Protein AF-A0A0A2BC38-F1 (afdb_monomer_lite)

Foldseek 3Di:
DDDDDPPPPPVPPPDDDDDDDDDPPPVPVVVCVVLVVVLADADDWDADAWAFPDDDVVDTDIHQDDPLFDDKDKDWDQFWDKVPHAPVPFDKFFFAAFKKKFKAWPDFWKWKWKAALSYPQGIEIERHHRLRGTIIDDGRITMMMTTHGRITMIMIRMRGDPPDDPVPRRDIDTCPDPSRVVNNPDQYWYWDQDPSDIDTDRDDPVVVVVVVVD

Organism: NCBI:txid167551

pLDDT: mean 84.49, std 21.74, range [29.22, 98.69]

Structure (mmCIF, N/CA/C/O backbone):
data_AF-A0A0A2BC38-F1
#
_entry.id   AF-A0A0A2BC38-F1
#
loop_
_atom_site.group_PDB
_atom_site.id
_atom_site.type_symbol
_atom_site.label_atom_id
_atom_site.label_alt_id
_atom_site.label_comp_id
_atom_site.label_asym_id
_atom_site.label_entity_id
_atom_site.label_seq_id
_atom_site.pdbx_PDB_ins_code
_atom_site.Cartn_x
_atom_site.Cartn_y
_atom_site.Cartn_z
_atom_site.occupancy
_atom_site.B_iso_or_equiv
_atom_site.auth_seq_id
_atom_site.auth_comp_id
_atom_site.auth_asym_id
_atom_site.auth_atom_id
_atom_site.pdbx_PDB_model_num
ATOM 1 N N . MET A 1 1 ? -10.075 4.341 -64.436 1.00 35.06 1 MET A N 1
ATOM 2 C CA . MET A 1 1 ? -9.104 3.806 -63.457 1.00 35.06 1 MET A CA 1
ATOM 3 C C . MET A 1 1 ? -9.004 4.774 -62.277 1.00 35.06 1 MET A C 1
ATOM 5 O O . MET A 1 1 ? -8.692 5.930 -62.503 1.00 35.06 1 MET A O 1
ATOM 9 N N . TYR A 1 2 ? -9.414 4.301 -61.087 1.00 29.22 2 TYR A N 1
ATOM 10 C CA . TYR A 1 2 ? -9.003 4.618 -59.696 1.00 29.22 2 TYR A CA 1
ATOM 11 C C . TYR A 1 2 ? -8.052 5.817 -59.437 1.00 29.22 2 TYR A C 1
ATOM 13 O O . TYR A 1 2 ? -7.096 5.989 -60.170 1.00 29.22 2 TYR A O 1
ATOM 21 N N . ARG A 1 3 ? -8.101 6.617 -58.355 1.00 30.69 3 ARG A N 1
ATOM 22 C CA . ARG A 1 3 ? -8.879 6.688 -57.096 1.00 30.69 3 ARG A CA 1
ATOM 23 C C . ARG A 1 3 ? -8.538 8.059 -56.461 1.00 30.69 3 ARG A C 1
ATOM 25 O O . ARG A 1 3 ? -7.365 8.337 -56.234 1.00 30.69 3 ARG A O 1
ATOM 32 N N . LEU A 1 4 ? -9.525 8.897 -56.141 1.00 31.31 4 LEU A N 1
ATOM 33 C CA . LEU A 1 4 ? -9.334 10.112 -55.327 1.00 31.31 4 LEU A CA 1
ATOM 34 C C . LEU A 1 4 ? -9.142 9.718 -53.850 1.00 31.31 4 LEU A C 1
ATOM 36 O O . LEU A 1 4 ? -9.960 8.980 -53.293 1.00 31.31 4 LEU A O 1
ATOM 40 N N . SER A 1 5 ? -8.057 10.175 -53.215 1.00 38.47 5 SER A N 1
ATOM 41 C CA . SER A 1 5 ? -7.706 9.811 -51.838 1.00 38.47 5 SER A CA 1
ATOM 42 C C . SER A 1 5 ? -8.545 10.587 -50.811 1.00 38.47 5 SER A C 1
ATOM 44 O O . SER A 1 5 ? -8.593 11.814 -50.750 1.00 38.47 5 SER A O 1
ATOM 46 N N . LYS A 1 6 ? -9.251 9.820 -49.982 1.00 40.78 6 LYS A N 1
ATOM 47 C CA . LYS A 1 6 ? -10.301 10.241 -49.046 1.00 40.78 6 LYS A CA 1
ATOM 48 C C . LYS A 1 6 ? -9.755 10.710 -47.682 1.00 40.78 6 LYS A C 1
ATOM 50 O O . LYS A 1 6 ? -10.445 10.562 -46.681 1.00 40.78 6 LYS A O 1
ATOM 55 N N . SER A 1 7 ? -8.528 11.239 -47.604 1.00 40.84 7 SER A N 1
ATOM 56 C CA . SER A 1 7 ? -7.831 11.453 -46.316 1.00 40.84 7 SER A CA 1
ATOM 57 C C . SER A 1 7 ? -7.686 12.907 -45.852 1.00 40.84 7 SER A C 1
ATOM 59 O O . SER A 1 7 ? -7.263 13.133 -44.723 1.00 40.84 7 SER A O 1
ATOM 61 N N . ARG A 1 8 ? -8.076 13.913 -46.647 1.00 38.88 8 ARG A N 1
ATOM 62 C CA . ARG A 1 8 ? -7.911 15.336 -46.261 1.00 38.88 8 ARG A CA 1
ATOM 63 C C . ARG A 1 8 ? -9.196 16.094 -45.917 1.00 38.88 8 ARG A C 1
ATOM 65 O O . ARG A 1 8 ? -9.130 17.271 -45.588 1.00 38.88 8 ARG A O 1
ATOM 72 N N . ARG A 1 9 ? -10.357 15.429 -45.907 1.00 37.75 9 ARG A N 1
ATOM 73 C CA . ARG A 1 9 ? -11.642 16.042 -45.502 1.00 37.75 9 ARG A CA 1
ATOM 74 C C . ARG A 1 9 ? -12.055 15.797 -44.044 1.00 37.75 9 ARG A C 1
ATOM 76 O O . ARG A 1 9 ? -13.067 16.344 -43.629 1.00 37.75 9 ARG A O 1
ATOM 83 N N . LEU A 1 10 ? -11.275 15.049 -43.255 1.00 33.88 10 LEU A N 1
ATOM 84 C CA . LEU A 1 10 ? -11.607 14.768 -41.846 1.00 33.88 10 LEU A CA 1
ATOM 85 C C . LEU A 1 10 ? -10.929 15.702 -40.824 1.00 33.88 10 LEU A C 1
ATOM 87 O O . LEU A 1 10 ? -11.306 15.704 -39.660 1.00 33.88 10 LEU A O 1
ATOM 91 N N . LEU A 1 11 ? -9.963 16.523 -41.246 1.00 35.88 11 LEU A N 1
ATOM 92 C CA . LEU A 1 11 ? -9.229 17.447 -40.363 1.00 35.88 11 LEU A CA 1
ATOM 93 C C . LEU A 1 11 ? -9.768 18.891 -40.382 1.00 35.88 11 LEU A C 1
ATOM 95 O O . LEU A 1 11 ? -9.312 19.725 -39.609 1.00 35.88 11 LEU A O 1
ATOM 99 N N . GLY A 1 12 ? -10.758 19.186 -41.232 1.00 32.84 12 GLY A N 1
ATOM 100 C CA . GLY A 1 12 ? -11.295 20.539 -41.436 1.00 32.84 12 GLY A CA 1
ATOM 101 C C . GLY A 1 12 ? -12.576 20.886 -40.669 1.00 32.84 12 GLY A C 1
ATOM 102 O O . GLY A 1 12 ? -13.079 21.989 -40.839 1.00 32.84 12 GLY A O 1
ATOM 103 N N . LEU A 1 13 ? -13.125 19.982 -39.848 1.00 32.97 13 LEU A N 1
ATOM 104 C CA . LEU A 1 13 ? -14.427 20.181 -39.182 1.00 32.97 13 LEU A CA 1
ATOM 105 C C . LEU A 1 13 ? -14.374 20.198 -37.645 1.00 32.97 13 LEU A C 1
ATOM 107 O O . LEU A 1 13 ? -15.411 20.322 -37.004 1.00 32.97 13 LEU A O 1
ATOM 111 N N . LEU A 1 14 ? -13.182 20.170 -37.037 1.00 34.44 14 LEU A N 1
ATOM 112 C CA . LEU A 1 14 ? -13.010 20.285 -35.580 1.00 34.44 14 LEU A CA 1
ATOM 113 C C . LEU A 1 14 ? -12.613 21.701 -35.123 1.00 34.44 14 LEU A C 1
ATOM 115 O O . LEU A 1 14 ? -11.830 21.895 -34.198 1.00 34.44 14 LEU A O 1
ATOM 119 N N . ARG A 1 15 ? -13.161 22.720 -35.782 1.00 41.50 15 ARG A N 1
ATOM 120 C CA . ARG A 1 15 ? -13.222 24.088 -35.261 1.00 41.50 15 ARG A CA 1
ATOM 121 C C . ARG A 1 15 ? -14.623 24.611 -35.524 1.00 41.50 15 ARG A C 1
ATOM 123 O O . ARG A 1 15 ? -14.868 25.129 -36.601 1.00 41.50 15 ARG A O 1
ATOM 130 N N . LEU A 1 16 ? -15.525 24.460 -34.557 1.00 33.69 16 LEU A N 1
ATOM 131 C CA . LEU A 1 16 ? -16.412 25.535 -34.101 1.00 33.69 16 LEU A CA 1
ATOM 132 C C . LEU A 1 16 ? -17.340 25.058 -32.968 1.00 33.69 16 LEU A C 1
ATOM 134 O O . LEU A 1 16 ? -17.946 23.997 -33.044 1.00 33.69 16 LEU A O 1
ATOM 138 N N . LYS A 1 17 ? -17.521 25.969 -32.005 1.00 31.03 17 LYS A N 1
ATOM 139 C CA . LYS A 1 17 ? -18.645 26.117 -31.062 1.00 31.03 17 LYS A CA 1
ATOM 140 C C . LYS A 1 17 ? -18.712 25.199 -29.837 1.00 31.03 17 LYS A C 1
ATOM 142 O O . LYS A 1 17 ? -19.482 24.255 -29.730 1.00 31.03 17 LYS A O 1
ATOM 147 N N . ILE A 1 18 ? -18.000 25.691 -28.826 1.00 46.69 18 ILE A N 1
ATOM 148 C CA . ILE A 1 18 ? -18.439 25.785 -27.430 1.00 46.69 18 ILE A CA 1
ATOM 149 C C . ILE A 1 18 ? -19.915 26.227 -27.366 1.00 46.69 18 ILE A C 1
ATOM 151 O O . ILE A 1 18 ? -20.238 27.309 -27.860 1.00 46.69 18 ILE A O 1
ATOM 155 N N . LYS A 1 19 ? -20.776 25.415 -26.736 1.00 30.73 19 LYS A N 1
ATOM 156 C CA . LYS A 1 19 ? -21.879 25.843 -25.849 1.00 30.73 19 LYS A CA 1
ATOM 157 C C . LYS A 1 19 ? -22.524 24.630 -25.150 1.00 30.73 19 LYS A C 1
ATOM 159 O O . LYS A 1 19 ? -23.070 23.752 -25.798 1.00 30.73 19 LYS A O 1
ATOM 164 N N . ASN A 1 20 ? -22.433 24.655 -23.820 1.00 33.69 20 ASN A N 1
ATOM 165 C CA . ASN A 1 20 ? -23.324 24.111 -22.786 1.00 33.69 20 ASN A CA 1
ATOM 166 C C . ASN A 1 20 ? -23.767 22.627 -22.798 1.00 33.69 20 ASN A C 1
ATOM 168 O O . ASN A 1 20 ? -24.585 22.176 -23.588 1.00 33.69 20 ASN A O 1
ATOM 172 N N . SER A 1 21 ? -23.263 21.923 -21.774 1.00 39.31 21 SER A N 1
ATOM 173 C CA . SER A 1 21 ? -23.966 20.953 -20.915 1.00 39.31 21 SER A CA 1
ATOM 174 C C . SER A 1 21 ? -24.771 19.814 -21.559 1.00 39.31 21 SER A C 1
ATOM 176 O O . SER A 1 21 ? -25.951 19.670 -21.261 1.00 39.31 21 SER A O 1
ATOM 178 N N . CYS A 1 22 ? -24.146 18.938 -22.354 1.00 35.16 22 CYS A N 1
ATOM 179 C CA . CYS A 1 22 ? -24.606 17.538 -22.487 1.00 35.16 22 CYS A CA 1
ATOM 180 C C . CYS A 1 22 ? -23.626 16.615 -23.249 1.00 35.16 22 CYS A C 1
ATOM 182 O O . CYS A 1 22 ? -24.040 15.823 -24.085 1.00 35.16 22 CYS A O 1
ATOM 184 N N . PHE A 1 23 ? -22.308 16.699 -23.011 1.00 35.38 23 PHE A N 1
ATOM 185 C CA . PHE A 1 23 ? -21.315 15.927 -23.796 1.00 35.38 23 PHE A CA 1
ATOM 186 C C . PHE A 1 23 ? -20.616 14.781 -23.039 1.00 35.38 23 PHE A C 1
ATOM 188 O O . PHE A 1 23 ? -19.674 14.178 -23.549 1.00 35.38 23 PHE A O 1
ATOM 195 N N . LEU A 1 24 ? -21.064 14.434 -21.826 1.00 39.25 24 LEU A N 1
ATOM 196 C CA . LEU A 1 24 ? -20.358 13.447 -20.995 1.00 39.25 24 LEU A CA 1
ATOM 197 C C . LEU A 1 24 ? -20.634 11.969 -21.327 1.00 39.25 24 LEU A C 1
ATOM 199 O O . LEU A 1 24 ? -19.947 11.110 -20.783 1.00 39.25 24 LEU A O 1
ATOM 203 N N . LYS A 1 25 ? -21.584 11.630 -22.210 1.00 39.34 25 LYS A N 1
ATOM 204 C CA . LYS A 1 25 ? -21.913 10.214 -22.492 1.00 39.34 25 LYS A CA 1
ATOM 205 C C . LYS A 1 25 ? -21.275 9.620 -23.753 1.00 39.34 25 LYS A C 1
ATOM 207 O O . LYS A 1 25 ? -21.096 8.410 -23.796 1.00 39.34 25 LYS A O 1
ATOM 212 N N . VAL A 1 26 ? -20.853 10.428 -24.731 1.00 42.16 26 VAL A N 1
ATOM 213 C CA . VAL A 1 26 ? -20.292 9.915 -26.005 1.00 42.16 26 VAL A CA 1
ATOM 214 C C . VAL A 1 26 ? -18.764 9.723 -25.956 1.00 42.16 26 VAL A C 1
ATOM 216 O O . VAL A 1 26 ? -18.198 9.004 -26.770 1.00 42.16 26 VAL A O 1
ATOM 219 N N . ASN A 1 27 ? -18.073 10.278 -24.953 1.00 52.75 27 ASN A N 1
ATOM 220 C CA . ASN A 1 27 ? -16.603 10.277 -24.913 1.00 52.75 27 ASN A CA 1
ATOM 221 C C . ASN A 1 27 ? -15.949 9.121 -24.141 1.00 52.75 27 ASN A C 1
ATOM 223 O O . ASN A 1 27 ? -14.759 8.883 -24.324 1.00 52.75 27 ASN A O 1
ATOM 227 N N . LYS A 1 28 ? -16.681 8.379 -23.299 1.00 54.78 28 LYS A N 1
ATOM 228 C CA . LYS A 1 28 ? -16.062 7.306 -22.499 1.00 54.78 28 LYS A CA 1
ATOM 229 C C . LYS A 1 28 ? -15.657 6.111 -23.367 1.00 54.78 28 LYS A C 1
ATOM 231 O O . LYS A 1 28 ? -14.557 5.604 -23.211 1.00 54.78 28 LYS A O 1
ATOM 236 N N . PHE A 1 29 ? -16.493 5.722 -24.330 1.00 57.81 29 PHE A N 1
ATOM 237 C CA . PHE A 1 29 ? -16.197 4.607 -25.238 1.00 57.81 29 PHE A CA 1
ATOM 238 C C . PHE A 1 29 ? -15.002 4.887 -26.152 1.00 57.81 29 PHE A C 1
ATOM 240 O O . PHE A 1 29 ? -14.129 4.038 -26.289 1.00 57.81 29 PHE A O 1
ATOM 247 N N . LEU A 1 30 ? -14.927 6.087 -26.736 1.00 59.62 30 LEU A N 1
ATOM 248 C CA . LEU A 1 30 ? -13.810 6.460 -27.605 1.00 59.62 30 LEU A CA 1
ATOM 249 C C . LEU A 1 30 ? -12.498 6.573 -26.817 1.00 59.62 30 LEU A C 1
ATOM 251 O O . LEU A 1 30 ? -11.463 6.116 -27.292 1.00 59.62 30 LEU A O 1
ATOM 255 N N . LEU A 1 31 ? -12.542 7.126 -25.601 1.00 62.06 31 LEU A N 1
ATOM 256 C CA . LEU A 1 31 ? -11.373 7.211 -24.727 1.00 62.06 31 LEU A CA 1
ATOM 257 C C . LEU A 1 31 ? -10.895 5.823 -24.274 1.00 62.06 31 LEU A C 1
ATOM 259 O O . LEU A 1 31 ? -9.702 5.551 -24.343 1.00 62.06 31 LEU A O 1
ATOM 263 N N . VAL A 1 32 ? -11.814 4.927 -23.895 1.00 61.53 32 VAL A N 1
ATOM 264 C CA . VAL A 1 32 ? -11.502 3.525 -23.557 1.00 61.53 32 VAL A CA 1
ATOM 265 C C . VAL A 1 32 ? -10.906 2.794 -24.760 1.00 61.53 32 VAL A C 1
ATOM 267 O O . VAL A 1 32 ? -9.913 2.092 -24.611 1.00 61.53 32 VAL A O 1
ATOM 270 N N . PHE A 1 33 ? -11.446 2.999 -25.964 1.00 62.31 33 PHE A N 1
ATOM 271 C CA . PHE A 1 33 ? -10.928 2.374 -27.183 1.00 62.31 33 PHE A CA 1
ATOM 272 C C . PHE A 1 33 ? -9.536 2.904 -27.566 1.00 62.31 33 PHE A C 1
ATOM 274 O O . PHE A 1 33 ? -8.658 2.133 -27.943 1.00 62.31 33 PHE A O 1
ATOM 281 N N . ILE A 1 34 ? -9.291 4.210 -27.415 1.00 64.44 34 ILE A N 1
ATOM 282 C CA . ILE A 1 34 ? -7.963 4.813 -27.609 1.00 64.44 34 ILE A CA 1
ATOM 283 C C . ILE A 1 34 ? -6.969 4.301 -26.559 1.00 64.44 34 ILE A C 1
ATOM 285 O O . ILE A 1 34 ? -5.821 4.026 -26.903 1.00 64.44 34 ILE A O 1
ATOM 289 N N . ASN A 1 35 ? -7.390 4.166 -25.300 1.00 65.44 35 ASN A N 1
ATOM 290 C CA . ASN A 1 35 ? -6.562 3.616 -24.228 1.00 65.44 35 ASN A CA 1
ATOM 291 C C . ASN A 1 35 ? -6.220 2.147 -24.501 1.00 65.44 35 ASN A C 1
ATOM 293 O O . ASN A 1 35 ? -5.047 1.789 -24.456 1.00 65.44 35 ASN A O 1
ATOM 297 N N . PHE A 1 36 ? -7.198 1.344 -24.926 1.00 60.16 36 PHE A N 1
ATOM 298 C CA . PHE A 1 36 ? -6.989 -0.038 -25.355 1.00 60.16 36 PHE A CA 1
ATOM 299 C C . PHE A 1 36 ? -5.959 -0.141 -26.492 1.00 60.16 36 PHE A C 1
ATOM 301 O O . PHE A 1 36 ? -5.006 -0.909 -26.393 1.00 60.16 36 PHE A O 1
ATOM 308 N N . LEU A 1 37 ? -6.071 0.698 -27.531 1.00 66.94 37 LEU A N 1
ATOM 309 C CA . LEU A 1 37 ? -5.100 0.744 -28.636 1.00 66.94 37 LEU A CA 1
ATOM 310 C C . LEU A 1 37 ? -3.694 1.199 -28.206 1.00 66.94 37 LEU A C 1
ATOM 312 O O . LEU A 1 37 ? -2.716 0.872 -28.873 1.00 66.94 37 LEU A O 1
ATOM 316 N N . LYS A 1 38 ? -3.580 1.956 -27.109 1.00 62.69 38 LYS A N 1
ATOM 317 C CA . LYS A 1 38 ? -2.305 2.401 -26.526 1.00 62.69 38 LYS A CA 1
ATOM 318 C C . LYS A 1 38 ? -1.754 1.442 -25.463 1.00 62.69 38 LYS A C 1
ATOM 320 O O . LYS A 1 38 ? -0.721 1.751 -24.876 1.00 62.69 38 LYS A O 1
ATOM 325 N N . GLY A 1 39 ? -2.429 0.320 -25.198 1.00 61.56 39 GLY A N 1
ATOM 326 C CA . GLY A 1 39 ? -2.065 -0.605 -24.120 1.00 61.56 39 GLY A CA 1
ATOM 327 C C . GLY A 1 39 ? -2.274 -0.032 -22.712 1.00 61.56 39 GLY A C 1
ATOM 328 O O . GLY A 1 39 ? -1.691 -0.535 -21.759 1.00 61.56 39 GLY A O 1
ATOM 329 N N . VAL A 1 40 ? -3.080 1.024 -22.578 1.00 65.69 40 VAL A N 1
ATOM 330 C CA . VAL A 1 40 ? -3.436 1.649 -21.301 1.00 65.69 40 VAL A CA 1
ATOM 331 C C . VAL A 1 40 ? -4.655 0.925 -20.731 1.00 65.69 40 VAL A C 1
ATOM 333 O O . VAL A 1 40 ? -5.734 0.950 -21.330 1.00 65.69 40 VAL A O 1
ATOM 336 N N . SER A 1 41 ? -4.495 0.281 -19.576 1.00 67.25 41 SER A N 1
ATOM 337 C CA . SER A 1 41 ? -5.596 -0.370 -18.858 1.00 67.25 41 SER A CA 1
ATOM 338 C C . SER A 1 41 ? -6.365 0.649 -18.022 1.00 67.25 41 SER A C 1
ATOM 340 O O . SER A 1 41 ? -5.747 1.398 -17.263 1.00 67.25 41 SER A O 1
ATOM 342 N N . THR A 1 42 ? -7.698 0.636 -18.090 1.00 75.00 42 THR A N 1
ATOM 343 C CA . THR A 1 42 ? -8.513 1.321 -17.077 1.00 75.00 42 THR A CA 1
ATOM 344 C C . THR A 1 42 ? -8.318 0.627 -15.740 1.00 75.00 42 THR A C 1
ATOM 346 O O . THR A 1 42 ? -8.688 -0.540 -15.605 1.00 75.00 42 THR A O 1
ATOM 349 N N . MET A 1 43 ? -7.699 1.320 -14.785 1.00 80.31 43 MET A N 1
ATOM 350 C CA . MET A 1 43 ? -7.391 0.726 -13.489 1.00 80.31 43 MET A CA 1
ATOM 351 C C . MET A 1 43 ? -8.485 1.010 -12.464 1.00 80.31 43 MET A C 1
ATOM 353 O O . MET A 1 43 ? -8.894 2.151 -12.255 1.00 80.31 43 MET A O 1
ATOM 357 N N . GLU A 1 44 ? -8.891 -0.035 -11.747 1.00 83.50 44 GLU A N 1
ATOM 358 C CA . GLU A 1 44 ? -9.726 0.067 -10.556 1.00 83.50 44 GLU A CA 1
ATOM 359 C C . GLU A 1 44 ? -8.997 -0.587 -9.378 1.00 83.50 44 GLU A C 1
ATOM 361 O O . GLU A 1 44 ? -8.762 -1.795 -9.372 1.00 83.50 44 GLU A O 1
ATOM 366 N N . LEU A 1 45 ? -8.600 0.220 -8.385 1.00 93.19 45 LEU A N 1
ATOM 367 C CA . LEU A 1 45 ? -8.024 -0.314 -7.151 1.00 93.19 45 LEU A CA 1
ATOM 368 C C . LEU A 1 45 ? -9.088 -1.093 -6.384 1.00 93.19 45 LEU A C 1
ATOM 370 O O . LEU A 1 45 ? -10.190 -0.592 -6.149 1.00 93.19 45 LEU A O 1
ATOM 374 N N . ARG A 1 46 ? -8.724 -2.299 -5.949 1.00 96.81 46 ARG A N 1
ATOM 375 C CA . ARG A 1 46 ? -9.605 -3.177 -5.187 1.00 96.81 46 ARG A CA 1
ATOM 376 C C . ARG A 1 46 ? -9.262 -3.138 -3.707 1.00 96.81 46 ARG A C 1
ATOM 378 O O . ARG A 1 46 ? -8.096 -3.098 -3.316 1.00 96.81 46 ARG A O 1
ATOM 385 N N . PHE A 1 47 ? -10.315 -3.165 -2.903 1.00 97.75 47 PHE A N 1
ATOM 386 C CA . PHE A 1 47 ? -10.247 -3.227 -1.454 1.00 97.75 47 PHE A CA 1
ATOM 387 C C . PHE A 1 47 ? -11.101 -4.401 -0.988 1.00 97.75 47 PHE A C 1
ATOM 389 O O . PHE A 1 47 ? -12.299 -4.444 -1.269 1.00 97.75 47 PHE A O 1
ATOM 396 N N . PHE A 1 48 ? -10.482 -5.355 -0.304 1.00 97.81 48 PHE A N 1
ATOM 397 C CA . PHE A 1 48 ? -11.144 -6.559 0.182 1.00 97.81 48 PHE A CA 1
ATOM 398 C C . PHE A 1 48 ? -11.626 -6.318 1.613 1.00 97.81 48 PHE A C 1
ATOM 400 O O . PHE A 1 48 ? -10.790 -6.175 2.509 1.00 97.81 48 PHE A O 1
ATOM 407 N N . PRO A 1 49 ? -12.945 -6.197 1.846 1.00 96.50 49 PRO A N 1
ATOM 408 C CA . PRO A 1 49 ? -13.465 -5.846 3.158 1.00 96.50 49 PRO A CA 1
ATOM 409 C C . PRO A 1 49 ? -13.166 -6.949 4.173 1.00 96.50 49 PRO A C 1
ATOM 411 O O . PRO A 1 49 ? -13.241 -8.133 3.863 1.00 96.50 49 PRO A O 1
ATOM 414 N N . ILE A 1 50 ? -12.890 -6.542 5.409 1.00 96.25 50 ILE A N 1
ATOM 415 C CA . ILE A 1 50 ? -12.911 -7.460 6.549 1.00 96.25 50 ILE A CA 1
ATOM 416 C C . ILE A 1 50 ? -14.358 -7.763 6.946 1.00 96.25 50 ILE A C 1
ATOM 418 O O . ILE A 1 50 ? -15.238 -6.909 6.800 1.00 96.25 50 ILE A O 1
ATOM 422 N N . ASN A 1 51 ? -14.594 -8.938 7.521 1.00 95.88 51 ASN A N 1
ATOM 423 C CA . ASN A 1 51 ? -15.892 -9.312 8.069 1.00 95.88 51 ASN A CA 1
ATOM 424 C C . ASN A 1 51 ? -15.838 -9.325 9.601 1.00 95.88 51 ASN A C 1
ATOM 426 O O . ASN A 1 51 ? -15.296 -10.249 10.203 1.00 95.88 51 ASN A O 1
ATOM 430 N N . VAL A 1 52 ? -16.393 -8.296 10.244 1.00 95.81 52 VAL A N 1
ATOM 431 C CA . VAL A 1 52 ? -16.518 -8.251 11.708 1.00 95.81 52 VAL A CA 1
ATOM 432 C C . VAL A 1 52 ? -17.659 -9.173 12.129 1.00 95.81 52 VAL A C 1
ATOM 434 O O . VAL A 1 52 ? -18.816 -8.889 11.833 1.00 95.81 52 VAL A O 1
ATOM 437 N N . PHE A 1 53 ? -17.346 -10.259 12.835 1.00 97.12 53 PHE A N 1
ATOM 438 C CA . PHE A 1 53 ? -18.342 -11.262 13.236 1.00 97.12 53 PHE A CA 1
ATOM 439 C C . PHE A 1 53 ? -18.654 -11.256 14.737 1.00 97.12 53 PHE A C 1
ATOM 441 O O . PHE A 1 53 ? -19.601 -11.913 15.169 1.00 97.12 53 PHE A O 1
ATOM 448 N N . ARG A 1 54 ? -17.883 -10.521 15.553 1.00 97.31 54 ARG A N 1
ATOM 449 C CA . ARG A 1 54 ? -18.179 -10.329 16.980 1.00 97.31 54 ARG A CA 1
ATOM 450 C C . ARG A 1 54 ? -17.503 -9.079 17.530 1.00 97.31 54 ARG A C 1
ATOM 452 O O . ARG A 1 54 ? -16.325 -8.847 17.276 1.00 97.31 54 ARG A O 1
ATOM 459 N N . GLU A 1 55 ? -18.216 -8.340 18.373 1.00 97.00 55 GLU A N 1
ATOM 460 C CA . GLU A 1 55 ? -17.655 -7.241 19.165 1.00 97.00 55 GLU A CA 1
ATOM 461 C C . GLU A 1 55 ? -18.094 -7.357 20.629 1.00 97.00 55 GLU A C 1
ATOM 463 O O . GLU A 1 55 ? -19.239 -7.693 20.931 1.00 97.00 55 GLU A O 1
ATOM 468 N N . THR A 1 56 ? -17.168 -7.095 21.548 1.00 97.25 56 THR A N 1
ATOM 469 C CA . THR A 1 56 ? -17.423 -6.926 22.986 1.00 97.25 56 THR A CA 1
ATOM 470 C C . THR A 1 56 ? -16.710 -5.656 23.460 1.00 97.25 56 THR A C 1
ATOM 472 O O . THR A 1 56 ? -15.905 -5.095 22.709 1.00 97.25 56 THR A O 1
ATOM 475 N N . PRO A 1 57 ? -16.937 -5.167 24.696 1.00 97.69 57 PRO A N 1
ATOM 476 C CA . PRO A 1 57 ? -16.178 -4.028 25.202 1.00 97.69 57 PRO A CA 1
ATOM 477 C C . PRO A 1 57 ? -14.668 -4.250 25.030 1.00 97.69 57 PRO A C 1
ATOM 479 O O . PRO A 1 57 ? -14.119 -5.214 25.558 1.00 97.69 57 PRO A O 1
ATOM 482 N N . LYS A 1 58 ? -14.017 -3.356 24.273 1.00 94.94 58 LYS A N 1
ATOM 483 C CA . LYS A 1 58 ? -12.573 -3.361 23.962 1.00 94.94 58 LYS A CA 1
ATOM 484 C C . LYS A 1 58 ? -12.054 -4.547 23.123 1.00 94.94 58 LYS A C 1
ATOM 486 O O . LYS A 1 58 ? -10.840 -4.680 22.998 1.00 94.94 58 LYS A O 1
ATOM 491 N N . VAL A 1 59 ? -12.917 -5.373 22.524 1.00 96.19 59 VAL A N 1
ATOM 492 C CA . VAL A 1 59 ? -12.494 -6.512 21.685 1.00 96.19 59 VAL A CA 1
ATOM 493 C C . VAL A 1 59 ? -13.316 -6.565 20.399 1.00 96.19 59 VAL A C 1
ATOM 495 O O . VAL A 1 59 ? -14.544 -6.580 20.442 1.00 96.19 59 VAL A O 1
ATOM 498 N N . THR A 1 60 ? -12.636 -6.654 19.257 1.00 95.12 60 THR A N 1
ATOM 499 C CA . THR A 1 60 ? -13.254 -6.861 17.940 1.00 95.12 60 THR A CA 1
ATOM 500 C C . THR A 1 60 ? -12.672 -8.126 17.321 1.00 95.12 60 THR A C 1
ATOM 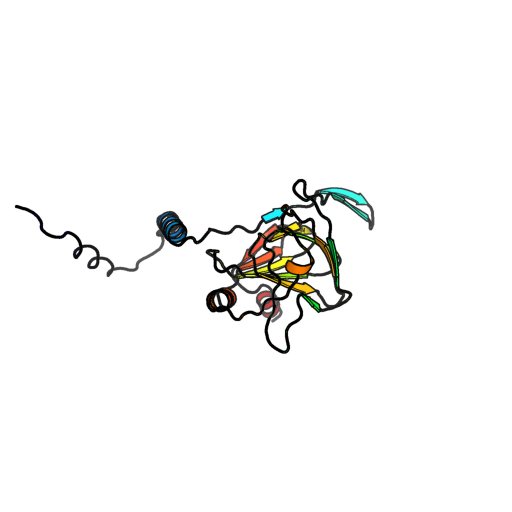502 O O . THR A 1 60 ? -11.455 -8.248 17.196 1.00 95.12 60 THR A O 1
ATOM 505 N N . PHE A 1 61 ? -13.542 -9.036 16.896 1.00 96.94 61 PHE A N 1
ATOM 506 C CA . PHE A 1 61 ? -13.192 -10.202 16.096 1.00 96.94 61 PHE A CA 1
ATOM 507 C C . PHE A 1 61 ? -13.599 -9.941 14.651 1.00 96.94 61 PHE A C 1
ATOM 509 O O . PHE A 1 61 ? -14.755 -9.608 14.371 1.00 96.94 61 PHE A O 1
ATOM 516 N N . PHE A 1 62 ? -12.653 -10.096 13.735 1.00 96.38 62 PHE A N 1
ATOM 517 C CA . PHE A 1 62 ? -12.918 -9.977 12.313 1.00 96.38 62 PHE A CA 1
ATOM 518 C C . PHE A 1 62 ? -12.147 -11.032 11.536 1.00 96.38 62 PHE A C 1
ATOM 520 O O . PHE A 1 62 ? -11.014 -11.363 11.879 1.00 96.38 62 PHE A O 1
ATOM 527 N N . ASP A 1 63 ? -12.784 -11.543 10.493 1.00 96.50 63 ASP A N 1
ATOM 528 C CA . ASP A 1 63 ? -12.122 -12.310 9.456 1.00 96.50 63 ASP A CA 1
ATOM 529 C C . ASP A 1 63 ? -11.490 -11.335 8.458 1.00 96.50 63 ASP A C 1
ATOM 531 O O . ASP A 1 63 ? -12.105 -10.347 8.042 1.00 96.50 63 ASP A O 1
ATOM 535 N N . ALA A 1 64 ? -10.231 -11.594 8.139 1.00 95.88 64 ALA A N 1
ATOM 536 C CA . ALA A 1 64 ? -9.420 -10.818 7.218 1.00 95.88 64 ALA A CA 1
ATOM 537 C C . ALA A 1 64 ? -8.835 -11.680 6.096 1.00 95.88 64 ALA A C 1
ATOM 539 O O . ALA A 1 64 ? -8.020 -11.164 5.334 1.00 95.88 64 ALA A O 1
ATOM 540 N N . GLY A 1 65 ? -9.200 -12.963 6.018 1.00 96.88 65 GLY A N 1
ATOM 541 C CA . GLY A 1 65 ? -8.642 -13.910 5.065 1.00 96.88 6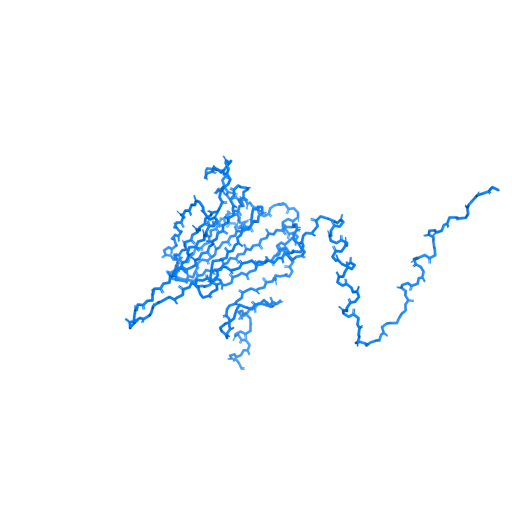5 GLY A CA 1
ATOM 542 C C . GLY A 1 65 ? -8.801 -13.454 3.617 1.00 96.88 65 GLY A C 1
ATOM 543 O O . GLY A 1 65 ? -9.833 -12.911 3.223 1.00 96.88 65 GLY A O 1
ATOM 544 N N . ILE A 1 66 ? -7.763 -13.687 2.817 1.00 97.81 66 ILE A N 1
ATOM 545 C CA . ILE A 1 66 ? -7.826 -13.564 1.361 1.00 97.81 66 ILE A CA 1
ATOM 546 C C . ILE A 1 66 ? -7.710 -14.964 0.765 1.00 97.81 66 ILE A C 1
ATOM 548 O O . ILE A 1 66 ? -6.620 -15.533 0.737 1.00 97.81 66 ILE A O 1
ATOM 552 N N . ASP A 1 67 ? -8.817 -15.494 0.244 1.00 95.81 67 ASP A N 1
ATOM 553 C CA . ASP A 1 67 ? -8.913 -16.871 -0.277 1.00 95.81 67 ASP A CA 1
ATOM 554 C C . ASP A 1 67 ? -7.865 -17.199 -1.344 1.00 95.81 67 ASP A C 1
ATOM 556 O O . ASP A 1 67 ? -7.412 -18.332 -1.475 1.00 95.81 67 ASP A O 1
ATOM 560 N N . THR A 1 68 ? -7.472 -16.201 -2.136 1.00 95.25 68 THR A N 1
ATOM 561 C CA . THR A 1 68 ? -6.496 -16.381 -3.214 1.00 95.25 68 THR A CA 1
ATOM 562 C C . THR A 1 68 ? -5.044 -16.229 -2.767 1.00 95.25 68 THR A C 1
ATOM 564 O O . THR A 1 68 ? -4.149 -16.353 -3.606 1.00 95.25 68 THR A O 1
ATOM 567 N N . SER A 1 69 ? -4.802 -15.889 -1.500 1.00 97.81 69 SER A N 1
ATOM 568 C CA . SER A 1 69 ? -3.453 -15.714 -0.965 1.00 97.81 69 SER A CA 1
ATOM 569 C C . SER A 1 69 ? -2.777 -17.061 -0.708 1.00 97.81 69 SER A C 1
ATOM 571 O O . SER A 1 69 ? -3.419 -18.072 -0.439 1.00 97.81 69 SER A O 1
ATOM 573 N N . ASN A 1 70 ? -1.453 -17.082 -0.824 1.00 98.06 70 ASN A N 1
ATOM 574 C CA . ASN A 1 70 ? -0.609 -18.242 -0.524 1.00 98.06 70 ASN A CA 1
ATOM 575 C C . ASN A 1 70 ? 0.625 -17.844 0.303 1.00 98.06 70 ASN A C 1
ATOM 577 O O . ASN A 1 70 ? 1.642 -18.537 0.305 1.00 98.06 70 ASN A O 1
ATOM 581 N N . GLY A 1 71 ? 0.539 -16.712 0.999 1.00 96.94 71 GLY A N 1
ATOM 582 C CA . GLY A 1 71 ? 1.565 -16.202 1.893 1.00 96.94 71 GLY A CA 1
ATOM 583 C C . GLY A 1 71 ? 0.968 -15.287 2.956 1.00 96.94 71 GLY A C 1
ATOM 584 O O . GLY A 1 71 ? -0.182 -14.862 2.857 1.00 96.94 71 GLY A O 1
ATOM 585 N N . SER A 1 72 ? 1.770 -14.991 3.974 1.00 97.12 72 SER A N 1
ATOM 586 C CA . SER A 1 72 ? 1.414 -14.088 5.064 1.00 97.12 72 SER A CA 1
ATOM 587 C C . SER A 1 72 ? 2.678 -13.384 5.537 1.00 97.12 72 SER A C 1
ATOM 589 O O . SER A 1 72 ? 3.556 -14.017 6.126 1.00 97.12 72 SER A O 1
ATOM 591 N N . ASP A 1 73 ? 2.775 -12.090 5.246 1.00 97.25 73 ASP A N 1
ATOM 592 C CA . ASP A 1 73 ? 3.895 -11.259 5.670 1.00 97.25 73 ASP A CA 1
ATOM 593 C C . ASP A 1 73 ? 3.403 -10.247 6.703 1.00 97.25 73 ASP A C 1
ATOM 595 O O . ASP A 1 73 ? 2.384 -9.575 6.514 1.00 97.25 73 ASP A O 1
ATOM 599 N N . VAL A 1 74 ? 4.150 -10.104 7.794 1.00 97.69 74 VAL A N 1
ATOM 600 C CA . VAL A 1 74 ? 3.879 -9.098 8.822 1.00 97.69 74 VAL A CA 1
ATOM 601 C C . VAL A 1 74 ? 4.911 -7.991 8.693 1.00 97.69 74 VAL A C 1
ATOM 603 O O . VAL A 1 74 ? 6.108 -8.220 8.854 1.00 97.69 74 VAL A O 1
ATOM 606 N N . VAL A 1 75 ? 4.440 -6.776 8.420 1.00 96.94 75 VAL A N 1
ATOM 607 C CA . VAL A 1 75 ? 5.287 -5.592 8.271 1.00 96.94 75 VAL A CA 1
ATOM 608 C C . VAL A 1 75 ? 5.068 -4.675 9.463 1.00 96.94 75 VAL A C 1
ATOM 610 O O . VAL A 1 75 ? 3.960 -4.184 9.694 1.00 96.94 75 VAL A O 1
ATOM 613 N N . ILE A 1 76 ? 6.140 -4.431 10.213 1.00 97.88 76 ILE A N 1
ATOM 614 C CA . ILE A 1 76 ? 6.118 -3.626 11.433 1.00 97.88 76 ILE A CA 1
ATOM 615 C C . ILE A 1 76 ? 6.970 -2.384 11.213 1.00 97.88 76 ILE A C 1
ATOM 617 O O . ILE A 1 76 ? 8.152 -2.472 10.893 1.00 97.88 76 ILE A O 1
ATOM 621 N N . HIS A 1 77 ? 6.363 -1.218 11.399 1.00 97.31 77 HIS A N 1
ATOM 622 C CA . HIS A 1 77 ? 7.084 0.034 11.580 1.00 97.31 77 HIS A CA 1
ATOM 623 C C . HIS A 1 77 ? 6.908 0.467 13.030 1.00 97.31 77 HIS A C 1
ATOM 625 O O . HIS A 1 77 ? 5.778 0.706 13.452 1.00 97.31 77 HIS A O 1
ATOM 631 N N . SER A 1 78 ? 8.009 0.600 13.767 1.00 96.12 78 SER A N 1
ATOM 632 C CA . SER A 1 78 ? 8.002 1.005 15.183 1.00 96.12 78 SER A CA 1
ATOM 633 C C . SER A 1 78 ? 7.838 2.517 15.399 1.00 96.12 78 SER A C 1
ATOM 635 O O . SER A 1 78 ? 7.896 2.982 16.530 1.00 96.12 78 SER A O 1
ATOM 637 N N . GLY A 1 79 ? 7.676 3.286 14.321 1.00 96.19 79 GLY A N 1
ATOM 638 C CA . GLY A 1 79 ? 7.519 4.738 14.332 1.00 96.19 79 GLY A CA 1
ATOM 639 C C . GLY A 1 79 ? 7.286 5.280 12.922 1.00 96.19 79 GLY A C 1
ATOM 640 O O . GLY A 1 79 ? 7.027 4.513 11.984 1.00 96.19 79 GLY A O 1
ATOM 641 N N . GLU A 1 80 ? 7.398 6.596 12.756 1.00 96.81 80 GLU A N 1
ATOM 642 C CA . GLU A 1 80 ? 7.351 7.237 11.439 1.00 96.81 80 GLU A CA 1
ATOM 643 C C . GLU A 1 80 ? 8.506 6.748 10.558 1.00 96.81 80 GLU A C 1
ATOM 645 O O . GLU A 1 80 ? 9.679 6.882 10.900 1.00 96.81 80 GLU A O 1
ATOM 650 N N . ALA A 1 81 ? 8.168 6.152 9.418 1.00 96.75 81 ALA A N 1
ATOM 651 C CA . ALA A 1 81 ? 9.140 5.612 8.484 1.00 96.75 81 ALA A CA 1
ATOM 652 C C . ALA A 1 81 ? 8.560 5.529 7.073 1.00 96.75 81 ALA A C 1
ATOM 654 O O . ALA A 1 81 ? 7.369 5.275 6.872 1.00 96.75 81 ALA A O 1
ATOM 655 N N . ILE A 1 82 ? 9.446 5.698 6.096 1.00 97.44 82 ILE A N 1
ATOM 656 C CA . ILE A 1 82 ? 9.183 5.517 4.673 1.00 97.44 82 ILE A CA 1
ATOM 657 C C . ILE A 1 82 ? 9.783 4.172 4.256 1.00 97.44 82 ILE A C 1
ATOM 659 O O . ILE A 1 82 ? 10.923 3.876 4.603 1.00 97.44 82 ILE A O 1
ATOM 663 N N . SER A 1 83 ? 9.019 3.360 3.526 1.00 96.56 83 SER A N 1
ATOM 664 C CA . SER A 1 83 ? 9.472 2.066 3.014 1.00 96.56 83 SER A CA 1
ATOM 665 C C . SER A 1 83 ? 9.146 1.909 1.517 1.00 96.56 83 SER A C 1
ATOM 667 O O . SER A 1 83 ? 7.964 2.022 1.161 1.00 96.56 83 SER A O 1
ATOM 669 N N . PRO A 1 84 ? 10.151 1.663 0.648 1.00 97.50 84 PRO A N 1
ATOM 670 C CA . PRO A 1 84 ? 11.584 1.702 0.974 1.00 97.50 84 PRO A CA 1
ATOM 671 C C . PRO A 1 84 ? 12.028 3.113 1.411 1.00 97.50 84 PRO A C 1
ATOM 673 O O . PRO A 1 84 ? 11.352 4.087 1.061 1.00 97.50 84 PRO A O 1
ATOM 676 N N . PRO A 1 85 ? 13.121 3.238 2.186 1.00 96.44 85 PRO A N 1
ATOM 677 C CA . PRO A 1 85 ? 13.688 4.542 2.513 1.00 96.44 85 PRO A CA 1
ATOM 678 C C . PRO A 1 85 ? 14.144 5.264 1.240 1.00 96.44 85 PRO A C 1
ATOM 680 O O . PRO A 1 85 ? 14.397 4.640 0.213 1.00 96.44 85 PRO A O 1
ATOM 683 N N . ASP A 1 86 ? 14.249 6.588 1.304 1.00 95.31 86 ASP A N 1
ATOM 684 C CA . ASP A 1 86 ? 14.847 7.348 0.207 1.00 95.31 86 ASP A CA 1
ATOM 685 C C . ASP A 1 86 ? 16.355 7.067 0.128 1.00 95.31 86 ASP A C 1
ATOM 687 O O . ASP A 1 86 ? 17.021 6.896 1.152 1.00 95.31 86 ASP A O 1
ATOM 691 N N . ASP A 1 87 ? 16.908 7.058 -1.087 1.00 93.19 87 ASP A N 1
ATOM 692 C CA . ASP A 1 87 ? 18.360 7.037 -1.279 1.00 93.19 87 ASP A CA 1
ATOM 693 C C . ASP A 1 87 ? 18.859 8.480 -1.347 1.00 93.19 87 ASP A C 1
ATOM 695 O O . ASP A 1 87 ? 18.719 9.162 -2.366 1.00 93.19 87 ASP A O 1
ATOM 699 N N . LEU A 1 88 ? 19.380 8.968 -0.219 1.00 89.38 88 LEU A N 1
ATOM 700 C CA . LEU A 1 88 ? 19.679 10.379 0.033 1.00 89.38 88 LEU A CA 1
ATOM 701 C C . LEU A 1 88 ? 18.435 11.270 -0.122 1.00 89.38 88 LEU A C 1
ATOM 703 O O . LEU A 1 88 ? 17.713 11.505 0.841 1.00 89.38 88 LEU A O 1
ATOM 707 N N . LYS A 1 89 ? 18.205 11.801 -1.327 1.00 86.75 89 LYS A N 1
ATOM 708 C CA . LYS A 1 89 ? 17.049 12.647 -1.675 1.00 86.75 89 LYS A CA 1
ATOM 709 C C . LYS A 1 89 ? 16.180 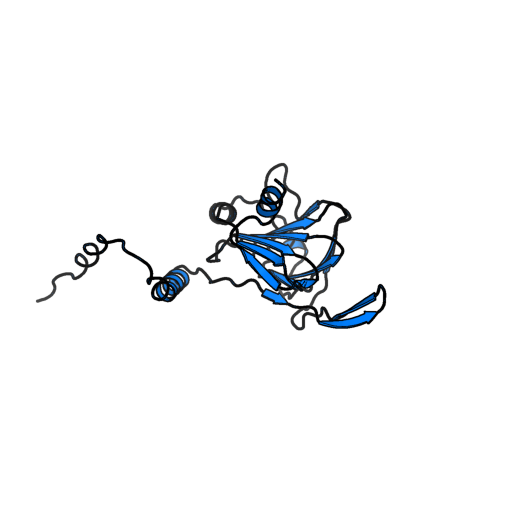12.027 -2.772 1.00 86.75 89 LYS A C 1
ATOM 711 O O . LYS A 1 89 ? 15.170 12.620 -3.148 1.00 86.75 89 LYS A O 1
ATOM 716 N N . ASP A 1 90 ? 16.577 10.873 -3.303 1.00 90.44 90 ASP A N 1
ATOM 717 C CA . ASP A 1 90 ? 15.870 10.207 -4.387 1.00 90.44 90 ASP A CA 1
ATOM 718 C C . ASP A 1 90 ? 14.763 9.312 -3.824 1.00 90.44 90 ASP A C 1
ATOM 720 O O . ASP A 1 90 ? 15.034 8.358 -3.089 1.00 90.44 90 ASP A O 1
ATOM 724 N N . GLU A 1 91 ? 13.515 9.573 -4.229 1.00 94.38 91 GLU A N 1
ATOM 725 C CA . GLU A 1 91 ? 12.397 8.684 -3.916 1.00 94.38 91 GLU A CA 1
ATOM 726 C C . GLU A 1 91 ? 12.653 7.271 -4.473 1.00 94.38 91 GLU A C 1
ATOM 728 O O . GLU A 1 91 ? 12.905 7.087 -5.673 1.00 94.38 91 GLU A O 1
ATOM 733 N N . GLN A 1 92 ? 12.514 6.269 -3.603 1.00 97.19 92 GLN A N 1
ATOM 734 C CA . GLN A 1 92 ? 12.530 4.855 -3.971 1.00 97.19 92 GLN A CA 1
ATOM 735 C C . GLN A 1 92 ? 11.153 4.198 -3.827 1.00 97.19 92 GLN A C 1
ATOM 737 O O . GLN A 1 92 ? 10.275 4.693 -3.110 1.00 97.19 92 GLN A O 1
ATOM 742 N N . TYR A 1 93 ? 10.986 3.076 -4.528 1.00 98.06 93 TYR A N 1
ATOM 743 C CA . TYR A 1 93 ? 9.770 2.267 -4.593 1.00 98.06 93 TYR A CA 1
ATOM 744 C C . TYR A 1 93 ? 10.127 0.780 -4.657 1.00 98.06 93 TYR A C 1
ATOM 746 O O . TYR A 1 93 ? 11.088 0.410 -5.334 1.00 98.06 93 TYR A O 1
ATOM 754 N N . TYR A 1 94 ? 9.337 -0.075 -4.014 1.00 97.94 94 TYR A N 1
ATOM 755 C CA . TYR A 1 94 ? 9.332 -1.501 -4.335 1.00 97.94 94 TYR A CA 1
ATOM 756 C C . TYR A 1 94 ? 8.450 -1.746 -5.557 1.00 97.94 94 TYR A C 1
ATOM 758 O O . TYR A 1 94 ? 7.506 -0.999 -5.826 1.00 97.94 94 TYR A O 1
ATOM 766 N N . VAL A 1 95 ? 8.762 -2.793 -6.311 1.00 97.38 95 VAL A N 1
ATOM 767 C CA . VAL A 1 95 ? 7.908 -3.280 -7.391 1.00 97.38 95 VAL A CA 1
ATOM 768 C C . VAL A 1 95 ? 7.982 -4.791 -7.409 1.00 97.38 95 VAL A C 1
ATOM 770 O O . VAL A 1 95 ? 9.061 -5.367 -7.546 1.00 97.38 95 VAL A O 1
ATOM 773 N N . HIS A 1 96 ? 6.818 -5.411 -7.271 1.00 97.38 96 HIS A N 1
ATOM 774 C CA . HIS A 1 96 ? 6.709 -6.853 -7.272 1.00 97.38 96 HIS A CA 1
ATOM 775 C C . HIS A 1 96 ? 6.367 -7.362 -8.669 1.00 97.38 96 HIS A C 1
ATOM 777 O O . HIS A 1 96 ? 5.444 -6.849 -9.306 1.00 97.38 96 HIS A O 1
ATOM 783 N N . ASN A 1 97 ? 7.115 -8.344 -9.168 1.00 96.94 97 ASN A N 1
ATOM 784 C CA . ASN A 1 97 ? 6.894 -8.929 -10.495 1.00 96.94 97 ASN A CA 1
ATOM 785 C C . ASN A 1 97 ? 6.154 -10.265 -10.407 1.00 96.94 97 ASN A C 1
ATOM 787 O O . ASN A 1 97 ? 5.409 -10.608 -11.323 1.00 96.94 97 ASN A O 1
ATOM 791 N N . HIS A 1 98 ? 6.320 -10.973 -9.292 1.00 98.12 98 HIS A N 1
ATOM 792 C CA . HIS A 1 98 ? 5.774 -12.312 -9.067 1.00 98.12 98 HIS A CA 1
ATOM 793 C C . HIS A 1 98 ? 4.858 -12.391 -7.841 1.00 98.12 98 HIS A C 1
ATOM 795 O O . HIS A 1 98 ? 4.568 -13.478 -7.338 1.00 98.12 98 HIS A O 1
ATOM 801 N N . GLN A 1 99 ? 4.396 -11.235 -7.355 1.00 97.75 99 GLN A N 1
ATOM 802 C CA . GLN A 1 99 ? 3.526 -11.111 -6.192 1.00 97.75 99 GLN A CA 1
ATOM 803 C C . GLN A 1 99 ? 2.459 -10.025 -6.397 1.00 97.75 99 GLN A C 1
ATOM 805 O O . GLN A 1 99 ? 2.761 -8.898 -6.784 1.00 97.75 99 GLN A O 1
ATOM 810 N N . ILE A 1 100 ? 1.204 -10.381 -6.114 1.00 98.38 100 ILE A N 1
ATOM 811 C CA . ILE A 1 100 ? 0.109 -9.434 -5.864 1.00 98.38 100 ILE A CA 1
ATOM 812 C C . ILE A 1 100 ? -0.020 -9.294 -4.351 1.00 98.38 100 ILE A C 1
ATOM 814 O O . ILE A 1 100 ? -0.173 -10.309 -3.669 1.00 98.38 100 ILE A O 1
ATOM 818 N N . ASP A 1 101 ? 0.006 -8.070 -3.835 1.00 98.44 101 ASP A N 1
ATOM 819 C CA . ASP A 1 101 ? -0.170 -7.827 -2.402 1.00 98.44 101 ASP A CA 1
ATOM 820 C C . ASP A 1 101 ? -1.632 -7.631 -2.029 1.00 98.44 101 ASP A C 1
ATOM 822 O O . ASP A 1 101 ? -2.395 -7.061 -2.804 1.00 98.44 101 ASP A O 1
ATOM 826 N N . HIS A 1 102 ? -1.970 -7.979 -0.789 1.00 98.69 102 HIS A N 1
ATOM 827 C CA . HIS A 1 102 ? -3.213 -7.589 -0.126 1.00 98.69 102 HIS A CA 1
ATOM 828 C C . HIS A 1 102 ? -2.868 -7.022 1.251 1.00 98.69 102 HIS A C 1
ATOM 830 O O . HIS A 1 102 ? -2.805 -7.747 2.244 1.00 98.69 102 HIS A O 1
ATOM 836 N N . ASN A 1 103 ? -2.613 -5.715 1.306 1.00 98.56 103 ASN A N 1
ATOM 837 C CA . ASN A 1 103 ? -2.151 -5.026 2.508 1.00 98.56 103 ASN A CA 1
ATOM 838 C C . ASN A 1 103 ? -3.330 -4.600 3.387 1.00 98.56 103 ASN A C 1
ATOM 840 O O . ASN A 1 103 ? -4.115 -3.742 2.991 1.00 98.56 103 ASN A O 1
ATOM 844 N N . LEU A 1 104 ? -3.419 -5.123 4.608 1.00 98.38 104 LEU A N 1
ATOM 845 C CA . LEU A 1 104 ? -4.384 -4.724 5.633 1.00 98.38 104 LEU A CA 1
ATOM 846 C C . LEU A 1 104 ? -3.670 -4.047 6.806 1.00 98.38 104 LEU A C 1
ATOM 848 O O . LEU A 1 104 ? -2.803 -4.639 7.444 1.00 98.38 104 LEU A O 1
ATOM 852 N N . VAL A 1 105 ? -4.080 -2.827 7.156 1.00 97.88 105 VAL A N 1
ATOM 853 C CA . VAL A 1 105 ? -3.606 -2.167 8.383 1.00 97.88 105 VAL A CA 1
ATOM 854 C C . VAL A 1 105 ? -4.293 -2.796 9.594 1.00 97.88 105 VAL A C 1
ATOM 856 O O . VAL A 1 105 ? -5.512 -2.699 9.736 1.00 97.88 105 VAL A O 1
ATOM 859 N N . ILE A 1 106 ? -3.513 -3.405 10.487 1.00 96.75 106 ILE A N 1
ATOM 860 C CA . ILE A 1 106 ? -4.004 -3.982 11.746 1.00 96.75 106 ILE A CA 1
ATOM 861 C C . ILE A 1 106 ? -4.085 -2.903 12.829 1.00 96.75 106 ILE A C 1
ATOM 863 O O . ILE A 1 106 ? -5.114 -2.767 13.500 1.00 96.75 106 ILE A O 1
ATOM 867 N N . THR A 1 107 ? -3.020 -2.107 12.959 1.00 95.44 107 THR A N 1
ATOM 868 C CA . THR A 1 107 ? -2.936 -0.958 13.869 1.00 95.44 107 THR A CA 1
ATOM 869 C C . THR A 1 107 ? -2.074 0.158 13.278 1.00 95.44 107 THR A C 1
ATOM 871 O O . THR A 1 107 ? -1.232 -0.089 12.411 1.00 95.44 107 THR A O 1
ATOM 874 N N . GLY A 1 108 ? -2.278 1.379 13.771 1.00 94.69 108 GLY A N 1
ATOM 875 C CA . GLY A 1 108 ? -1.603 2.588 13.310 1.00 94.69 108 GLY A CA 1
ATOM 876 C C . GLY A 1 108 ? -2.174 3.148 12.008 1.00 94.69 108 GLY A C 1
ATOM 877 O O . GLY A 1 108 ? -3.287 2.819 11.589 1.0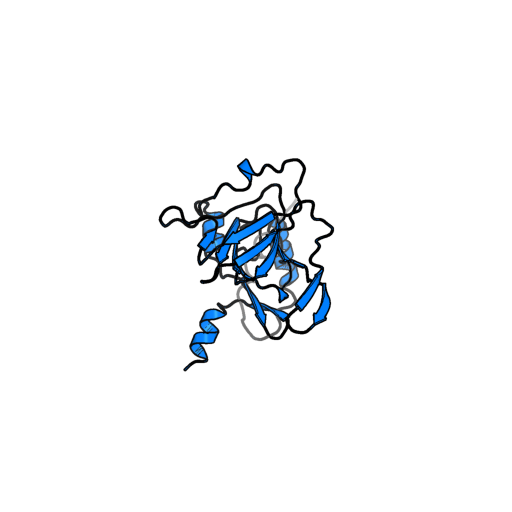0 94.69 108 GLY A O 1
ATOM 878 N N . GLU A 1 109 ? -1.396 4.018 11.373 1.00 90.69 109 GLU A N 1
ATOM 879 C CA . GLU A 1 109 ? -1.768 4.706 10.137 1.00 90.69 109 GLU A CA 1
ATOM 880 C C . GLU A 1 109 ? -0.802 4.347 9.013 1.00 90.69 109 GLU A C 1
ATOM 882 O O . GLU A 1 109 ? 0.412 4.262 9.225 1.00 90.69 109 GLU A O 1
ATOM 887 N N . ARG A 1 110 ? -1.334 4.175 7.797 1.00 96.19 110 ARG A N 1
ATOM 888 C CA . ARG A 1 110 ? -0.519 3.872 6.623 1.00 96.19 110 ARG A CA 1
ATOM 889 C C . ARG A 1 110 ? -0.954 4.689 5.418 1.00 96.19 110 ARG A C 1
ATOM 891 O O . ARG A 1 110 ? -2.105 4.634 4.995 1.00 96.19 110 ARG A O 1
ATOM 898 N N . LYS A 1 111 ? -0.010 5.410 4.819 1.00 97.88 111 LYS A N 1
ATOM 899 C CA . LYS A 1 111 ? -0.189 6.055 3.516 1.00 97.88 111 LYS A CA 1
ATOM 900 C C . LYS A 1 111 ? 0.573 5.265 2.463 1.00 97.88 111 LYS A C 1
ATOM 902 O O . LYS A 1 111 ? 1.788 5.157 2.575 1.00 97.88 111 LYS A O 1
ATOM 907 N N . PHE A 1 112 ? -0.104 4.769 1.436 1.00 98.44 112 PHE A N 1
ATOM 908 C CA . PHE A 1 112 ? 0.533 4.189 0.253 1.00 98.44 112 PHE A CA 1
ATOM 909 C C . PHE A 1 112 ? 0.570 5.207 -0.883 1.00 98.44 112 PHE A C 1
ATOM 911 O O . PHE A 1 112 ? -0.389 5.950 -1.091 1.00 98.44 112 PHE A O 1
ATOM 918 N N . VAL A 1 113 ? 1.672 5.222 -1.623 1.00 98.38 113 VAL A N 1
ATOM 919 C CA . VAL A 1 113 ? 1.796 5.902 -2.914 1.00 98.38 113 VAL A CA 1
ATOM 920 C C . VAL A 1 113 ? 2.029 4.820 -3.954 1.00 98.38 113 VAL A C 1
ATOM 922 O O . VAL A 1 113 ? 3.014 4.090 -3.846 1.00 98.38 113 VAL A O 1
ATOM 925 N N . LEU A 1 114 ? 1.121 4.709 -4.924 1.00 98.56 114 LEU A N 1
ATOM 926 C CA . LEU A 1 114 ? 1.193 3.744 -6.019 1.00 98.56 114 LEU A CA 1
ATOM 927 C C . LEU A 1 114 ? 1.396 4.474 -7.340 1.00 98.56 114 LEU A C 1
ATOM 929 O O . LEU A 1 114 ? 0.745 5.488 -7.609 1.00 98.56 114 LEU A O 1
ATOM 933 N N . ILE A 1 115 ? 2.283 3.932 -8.166 1.00 98.19 115 ILE A N 1
ATOM 934 C CA . ILE A 1 115 ? 2.610 4.452 -9.483 1.00 98.19 115 ILE A CA 1
ATOM 935 C C . ILE A 1 115 ? 2.634 3.296 -10.470 1.00 98.19 115 ILE A C 1
ATOM 937 O O . ILE A 1 115 ? 3.357 2.317 -10.289 1.00 98.19 115 ILE A O 1
ATOM 941 N N . ASN A 1 116 ? 1.887 3.432 -11.556 1.00 97.06 116 ASN A N 1
ATOM 942 C CA . ASN A 1 116 ? 1.962 2.493 -12.662 1.00 97.06 116 ASN A CA 1
ATOM 943 C C . ASN A 1 116 ? 1.731 3.241 -13.980 1.00 97.06 116 ASN A C 1
ATOM 945 O O . ASN A 1 116 ? 0.602 3.627 -14.278 1.00 97.06 116 ASN A O 1
ATOM 949 N N . PRO A 1 117 ? 2.780 3.459 -14.793 1.00 95.50 117 PRO A N 1
ATOM 950 C CA . PRO A 1 117 ? 2.659 4.177 -16.061 1.00 95.50 117 PRO A CA 1
ATOM 951 C C . PRO A 1 117 ? 1.727 3.527 -17.090 1.00 95.50 117 PRO A C 1
ATOM 953 O O . PRO A 1 117 ? 1.425 4.164 -18.096 1.00 95.50 117 PRO A O 1
ATOM 956 N N . SER A 1 118 ? 1.318 2.274 -16.874 1.00 94.25 118 SER A N 1
ATOM 957 C CA . SER A 1 118 ? 0.414 1.540 -17.768 1.00 94.25 118 SER A CA 1
ATOM 958 C C . SER A 1 118 ? -1.067 1.802 -17.466 1.00 94.25 118 SER A C 1
ATOM 960 O O . SER A 1 118 ? -1.929 1.396 -18.243 1.00 94.25 118 SER A O 1
ATOM 962 N N . TRP A 1 119 ? -1.378 2.461 -16.346 1.00 94.94 119 TRP A N 1
ATOM 963 C CA . TRP A 1 119 ? -2.746 2.824 -15.974 1.00 94.94 119 TRP A CA 1
ATOM 964 C C . TRP A 1 119 ? -3.172 4.143 -16.623 1.00 94.94 119 TRP A C 1
ATOM 966 O O . TRP A 1 119 ? -2.351 5.026 -16.881 1.00 94.94 119 TRP A O 1
ATOM 976 N N . ASP A 1 120 ? -4.473 4.290 -16.868 1.00 92.31 120 ASP A N 1
ATOM 977 C CA . ASP A 1 120 ? -5.069 5.559 -17.302 1.00 92.31 120 ASP A CA 1
ATOM 978 C C . ASP A 1 120 ? -4.930 6.658 -16.241 1.00 92.31 120 ASP A C 1
ATOM 980 O O . ASP A 1 120 ? -4.736 7.830 -16.572 1.00 92.31 120 ASP A O 1
ATOM 984 N N . GLU A 1 121 ? -4.955 6.257 -14.974 1.00 94.88 121 GLU A N 1
ATOM 985 C CA . GLU A 1 121 ? -4.660 7.081 -13.811 1.00 94.88 121 GLU A CA 1
ATOM 986 C C . GLU A 1 121 ? -3.396 6.533 -13.136 1.00 94.88 121 GLU A C 1
ATOM 988 O O . GLU A 1 121 ? -3.449 5.585 -12.364 1.00 94.88 121 GLU A O 1
ATOM 993 N N . PRO A 1 122 ? -2.204 7.062 -13.447 1.00 96.75 122 PRO A N 1
ATOM 994 C CA . PRO A 1 122 ? -0.970 6.350 -13.135 1.00 96.75 122 PRO A CA 1
ATOM 995 C C . PRO A 1 122 ? -0.409 6.663 -11.744 1.00 96.75 122 PRO A C 1
ATOM 997 O O . PRO A 1 122 ? 0.672 6.180 -11.418 1.00 96.75 122 PRO A O 1
ATOM 1000 N N . HIS A 1 123 ? -1.097 7.478 -10.936 1.00 97.81 123 HIS A N 1
ATOM 1001 C CA . HIS A 1 123 ? -0.630 7.938 -9.628 1.00 97.81 123 HIS A CA 1
ATOM 1002 C C . HIS A 1 123 ? -1.770 7.952 -8.608 1.00 97.81 123 HIS A C 1
ATOM 1004 O O . HIS A 1 123 ? -2.728 8.719 -8.727 1.00 97.81 123 HIS A O 1
ATOM 1010 N N . HIS A 1 124 ? -1.649 7.108 -7.585 1.00 98.06 124 HIS A N 1
ATOM 1011 C CA . HIS A 1 124 ? -2.645 6.951 -6.531 1.00 98.06 124 HIS A CA 1
ATOM 1012 C C . HIS A 1 124 ? -2.014 7.173 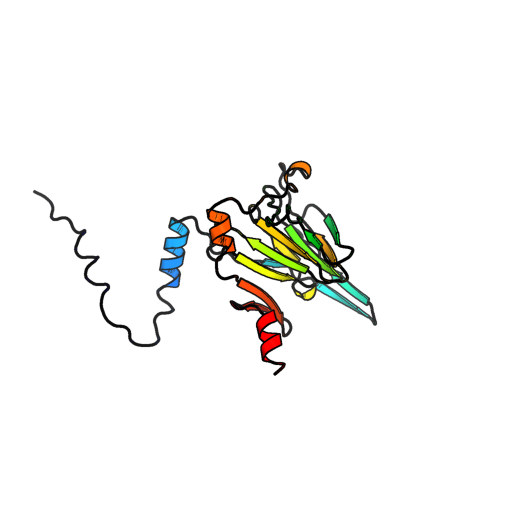-5.156 1.00 98.06 124 HIS A C 1
ATOM 1014 O O . HIS A 1 124 ? -0.901 6.723 -4.889 1.00 98.06 124 HIS A O 1
ATOM 1020 N N . VAL A 1 125 ? -2.752 7.829 -4.262 1.00 98.31 125 VAL A N 1
ATOM 1021 C CA . VAL A 1 125 ? -2.374 8.021 -2.858 1.00 98.31 125 VAL A CA 1
ATOM 1022 C C . VAL A 1 125 ? -3.491 7.483 -1.974 1.00 98.31 125 VAL A C 1
ATOM 1024 O O . VAL A 1 125 ? -4.625 7.953 -2.036 1.00 98.31 125 VAL A O 1
ATOM 1027 N N . ILE A 1 126 ? -3.185 6.495 -1.142 1.00 98.31 126 ILE A N 1
ATOM 1028 C CA . ILE A 1 126 ? -4.168 5.784 -0.325 1.00 98.31 126 ILE A CA 1
ATOM 1029 C C . ILE A 1 126 ? -3.852 6.035 1.141 1.00 98.31 126 ILE A C 1
ATOM 1031 O O . ILE A 1 126 ? -2.800 5.623 1.621 1.00 98.31 126 ILE A O 1
ATOM 1035 N N . TYR A 1 127 ? -4.767 6.682 1.860 1.00 97.19 127 TYR A N 1
ATOM 1036 C CA . TYR A 1 127 ? -4.721 6.790 3.320 1.00 97.19 127 TYR A CA 1
ATOM 1037 C C . TYR A 1 127 ? -5.418 5.568 3.915 1.00 97.19 127 TYR A C 1
ATOM 1039 O O . TYR A 1 127 ? -6.585 5.625 4.311 1.00 97.19 127 TYR A O 1
ATOM 1047 N N . LEU A 1 128 ? -4.710 4.442 3.886 1.00 96.94 128 LEU A N 1
ATOM 1048 C CA . LEU A 1 128 ? -5.251 3.141 4.231 1.00 96.94 128 LEU A CA 1
ATOM 1049 C C . LEU A 1 128 ? -5.488 3.042 5.738 1.00 96.94 128 LEU A C 1
ATOM 1051 O O . LEU A 1 128 ? -4.615 3.335 6.554 1.00 96.94 128 LEU A O 1
ATOM 1055 N N . ASN A 1 129 ? -6.673 2.570 6.105 1.00 92.69 129 ASN A N 1
ATOM 1056 C CA . ASN A 1 129 ? -6.978 2.146 7.463 1.00 92.69 129 ASN A CA 1
ATOM 1057 C C . ASN A 1 129 ? -7.765 0.836 7.430 1.00 92.69 129 ASN A C 1
ATOM 1059 O O . ASN A 1 129 ? -8.330 0.464 6.401 1.00 92.69 129 ASN A O 1
ATOM 1063 N N . ARG A 1 130 ? -7.850 0.170 8.584 1.00 95.00 130 ARG A N 1
ATOM 1064 C CA . ARG A 1 130 ? -8.485 -1.146 8.732 1.00 95.00 130 ARG A CA 1
ATOM 1065 C C . ARG A 1 130 ? -9.901 -1.235 8.153 1.00 95.00 130 ARG A C 1
ATOM 1067 O O . ARG A 1 130 ? -10.273 -2.270 7.616 1.00 95.00 130 ARG A O 1
ATOM 1074 N N . ARG A 1 131 ? -10.700 -0.163 8.244 1.00 94.62 131 ARG A N 1
ATOM 1075 C CA . ARG A 1 131 ? -12.101 -0.160 7.779 1.00 94.62 131 ARG A CA 1
ATOM 1076 C C . ARG A 1 131 ? -12.230 -0.174 6.259 1.00 94.62 131 ARG A C 1
ATOM 1078 O O . ARG A 1 131 ? -13.297 -0.496 5.754 1.00 94.62 131 ARG A O 1
ATOM 1085 N N . MET A 1 132 ? -11.167 0.177 5.539 1.00 96.69 132 MET A N 1
ATOM 1086 C CA . MET A 1 132 ? -11.131 0.041 4.085 1.00 96.69 132 MET A CA 1
ATOM 1087 C C . MET A 1 132 ? -10.972 -1.420 3.654 1.00 96.69 132 MET A C 1
ATOM 1089 O O . MET A 1 132 ? -11.293 -1.730 2.517 1.00 96.69 132 MET A O 1
ATOM 1093 N N . GLY A 1 133 ? -10.504 -2.306 4.538 1.00 97.31 133 GLY A N 1
ATOM 1094 C CA . GLY A 1 133 ? -10.116 -3.661 4.166 1.00 97.31 133 GLY A CA 1
ATOM 1095 C C . GLY A 1 133 ? -8.692 -3.741 3.609 1.00 97.31 133 GLY A C 1
ATOM 1096 O O . GLY A 1 133 ? -7.908 -2.796 3.744 1.00 97.31 133 GLY A O 1
ATOM 1097 N N . ALA A 1 134 ? -8.348 -4.882 3.014 1.00 98.19 134 ALA A N 1
ATOM 1098 C CA . ALA A 1 134 ? -7.035 -5.108 2.426 1.00 98.19 134 ALA A CA 1
ATOM 1099 C C . ALA A 1 134 ? -6.933 -4.438 1.046 1.00 98.19 134 ALA A C 1
ATOM 1101 O O . ALA A 1 134 ? -7.727 -4.727 0.151 1.00 98.19 134 ALA A O 1
ATOM 1102 N N . LEU A 1 135 ? -5.959 -3.544 0.875 1.00 98.62 135 LEU A N 1
ATOM 1103 C CA . LEU A 1 135 ? -5.628 -2.920 -0.405 1.00 98.62 135 LEU A CA 1
ATOM 1104 C C . LEU A 1 135 ? -4.893 -3.923 -1.292 1.00 98.62 135 LEU A C 1
ATOM 1106 O O . LEU A 1 135 ? -3.812 -4.383 -0.921 1.00 98.62 135 LEU A O 1
ATOM 1110 N N . GLU A 1 136 ? -5.430 -4.184 -2.480 1.00 98.38 136 GLU A N 1
ATOM 1111 C CA . GLU A 1 136 ? -4.716 -4.951 -3.493 1.00 98.38 136 GLU A CA 1
ATOM 1112 C C . GLU A 1 136 ? -3.700 -4.085 -4.243 1.00 98.38 136 GLU A C 1
ATOM 1114 O O . GLU A 1 136 ? -4.049 -3.023 -4.770 1.00 98.38 136 GLU A O 1
ATOM 1119 N N . ILE A 1 137 ? -2.453 -4.552 -4.333 1.00 98.38 137 ILE A N 1
ATOM 1120 C CA . ILE A 1 137 ? -1.413 -3.938 -5.167 1.00 98.38 137 ILE A CA 1
ATOM 1121 C C . ILE A 1 137 ? -1.014 -4.949 -6.252 1.00 98.38 137 ILE A C 1
ATOM 1123 O O . ILE A 1 137 ? -0.375 -5.956 -5.942 1.00 98.38 137 ILE A O 1
ATOM 1127 N N . PRO A 1 138 ? -1.391 -4.717 -7.525 1.00 97.44 138 PRO A N 1
ATOM 1128 C CA . PRO A 1 138 ? -1.046 -5.620 -8.618 1.00 97.44 138 PRO A CA 1
ATOM 1129 C C . PRO A 1 138 ? 0.452 -5.638 -8.933 1.00 97.44 138 PRO A C 1
ATOM 1131 O O . PRO A 1 138 ? 1.152 -4.639 -8.728 1.00 97.44 138 PRO A O 1
ATOM 1134 N N . VAL A 1 139 ? 0.903 -6.726 -9.563 1.00 96.94 139 VAL A N 1
ATOM 1135 C CA . VAL A 1 139 ? 2.256 -6.842 -10.131 1.00 96.94 139 VAL A CA 1
ATOM 1136 C C . VAL A 1 139 ? 2.605 -5.654 -11.037 1.00 96.94 139 VAL A C 1
ATOM 1138 O O . VAL A 1 139 ? 1.749 -5.084 -11.718 1.00 96.94 139 VAL A O 1
ATOM 1141 N N . GLY A 1 140 ? 3.878 -5.265 -11.043 1.00 96.06 140 GLY A N 1
ATOM 1142 C CA . GLY A 1 140 ? 4.386 -4.140 -11.832 1.00 96.06 140 GLY A CA 1
ATOM 1143 C C . GLY A 1 140 ? 4.004 -2.756 -11.292 1.00 96.06 140 GLY A C 1
ATOM 1144 O O . GLY A 1 140 ? 4.356 -1.745 -11.903 1.00 96.06 140 GLY A O 1
ATOM 1145 N N . THR A 1 141 ? 3.311 -2.684 -10.152 1.00 97.88 141 THR A N 1
ATOM 1146 C CA . THR A 1 141 ? 2.989 -1.417 -9.489 1.00 97.88 141 THR A CA 1
ATOM 1147 C C . THR A 1 141 ? 4.142 -0.988 -8.593 1.00 97.88 141 THR A C 1
ATOM 1149 O O . THR A 1 141 ? 4.499 -1.669 -7.629 1.00 97.88 141 THR A O 1
ATOM 1152 N N . TYR A 1 142 ? 4.701 0.181 -8.894 1.00 98.31 142 TYR A N 1
ATOM 1153 C CA . TYR A 1 142 ? 5.695 0.825 -8.051 1.00 98.31 142 TYR A CA 1
ATOM 1154 C C . TYR A 1 142 ? 4.989 1.373 -6.824 1.00 98.31 142 TYR A C 1
ATOM 1156 O O . TYR A 1 142 ? 4.111 2.228 -6.943 1.00 98.31 142 TYR A O 1
ATOM 1164 N N . HIS A 1 143 ? 5.357 0.892 -5.646 1.00 98.31 143 HIS A N 1
ATOM 1165 C CA . HIS A 1 143 ? 4.717 1.306 -4.414 1.00 98.31 143 HIS A CA 1
ATOM 1166 C C . HIS A 1 143 ? 5.738 1.650 -3.338 1.00 98.31 143 HIS A C 1
ATOM 1168 O O . HIS A 1 143 ? 6.815 1.069 -3.226 1.00 98.31 143 HIS A O 1
ATOM 1174 N N . ARG A 1 144 ? 5.376 2.644 -2.540 1.00 98.12 144 ARG A N 1
ATOM 1175 C CA . ARG A 1 144 ? 6.046 2.976 -1.287 1.00 98.12 144 ARG A CA 1
ATOM 1176 C C . ARG A 1 144 ? 4.991 3.302 -0.256 1.00 98.12 144 ARG A C 1
ATOM 1178 O O . ARG A 1 144 ? 3.869 3.687 -0.596 1.00 98.12 144 ARG A O 1
ATOM 1185 N N . SER A 1 145 ? 5.350 3.178 1.008 1.00 97.50 145 SER A N 1
ATOM 1186 C CA . SER A 1 145 ? 4.434 3.467 2.100 1.00 97.50 145 SER A CA 1
ATOM 1187 C C . SER A 1 145 ? 5.089 4.272 3.208 1.00 97.50 145 SER A C 1
ATOM 1189 O O . SER A 1 145 ? 6.302 4.237 3.388 1.00 97.50 145 SER A O 1
ATOM 1191 N N . ILE A 1 146 ? 4.266 5.043 3.911 1.00 97.94 146 ILE A N 1
ATOM 1192 C CA . ILE A 1 146 ? 4.660 5.906 5.017 1.00 97.94 146 ILE A CA 1
ATOM 1193 C C . ILE A 1 146 ? 3.798 5.525 6.225 1.00 97.94 146 ILE A C 1
ATOM 1195 O O . ILE A 1 146 ? 2.568 5.499 6.103 1.00 97.94 146 ILE A O 1
ATOM 1199 N N . SER A 1 147 ? 4.421 5.209 7.361 1.00 97.19 147 SER A N 1
ATOM 1200 C CA . SER A 1 147 ? 3.730 5.048 8.650 1.00 97.19 147 SER A CA 1
ATOM 1201 C C . SER A 1 147 ? 3.501 6.390 9.340 1.00 97.19 147 SER A C 1
ATOM 1203 O O . SER A 1 147 ? 4.270 7.330 9.151 1.00 97.19 147 SER A O 1
ATOM 1205 N N . GLY A 1 148 ? 2.454 6.464 10.164 1.00 93.56 148 GLY A N 1
ATOM 1206 C CA . GLY A 1 148 ? 2.260 7.578 11.095 1.00 93.56 148 GLY A CA 1
ATOM 1207 C C . GLY A 1 148 ? 3.313 7.617 12.212 1.00 93.56 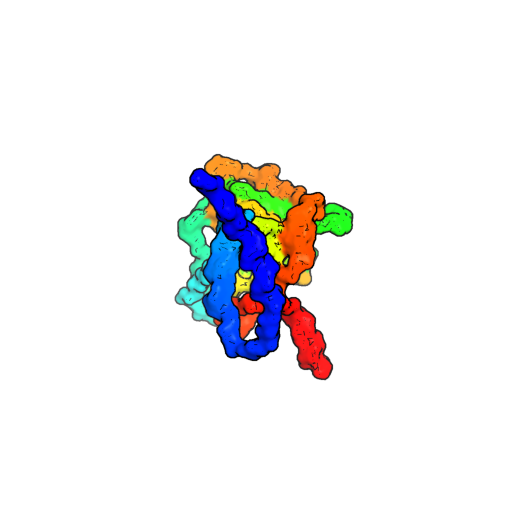148 GLY A C 1
ATOM 1208 O O . GLY A 1 148 ? 4.146 6.718 12.327 1.00 93.56 148 GLY A O 1
ATOM 1209 N N . LYS A 1 149 ? 3.238 8.649 13.063 1.00 95.00 149 LYS A N 1
ATOM 1210 C CA . LYS A 1 149 ? 4.202 8.918 14.151 1.00 95.00 149 LYS A CA 1
ATOM 1211 C C . LYS A 1 149 ? 4.419 7.734 15.092 1.00 95.00 149 LYS A C 1
ATOM 1213 O O . LYS A 1 149 ? 5.558 7.374 15.362 1.00 95.00 149 LYS A O 1
ATOM 1218 N N . GLU A 1 150 ? 3.327 7.093 15.499 1.00 96.19 150 GLU A N 1
ATOM 1219 C CA . GLU A 1 150 ? 3.333 5.935 16.405 1.00 96.19 150 GLU A CA 1
ATOM 1220 C C . GLU A 1 150 ? 3.647 4.607 15.692 1.00 96.19 150 GLU A C 1
ATOM 1222 O O . GLU A 1 150 ? 3.579 3.536 16.292 1.00 96.19 150 GLU A O 1
ATOM 1227 N N . GLY A 1 151 ? 3.950 4.647 14.392 1.00 96.12 151 GLY A N 1
ATOM 1228 C CA . GLY A 1 151 ? 4.177 3.452 13.596 1.00 96.12 151 GLY A CA 1
ATOM 1229 C C . GLY A 1 151 ? 2.895 2.781 13.104 1.00 96.12 151 GLY A C 1
ATOM 1230 O O . GLY A 1 151 ? 1.816 3.378 13.032 1.00 96.12 151 GLY A O 1
ATOM 1231 N N . SER A 1 152 ? 3.039 1.532 12.665 1.00 97.12 152 SER A N 1
ATOM 1232 C CA . SER A 1 152 ? 1.938 0.731 12.122 1.00 97.12 152 SER A CA 1
ATOM 1233 C C . SER A 1 152 ? 2.306 -0.745 12.033 1.00 97.12 152 SER A C 1
ATOM 1235 O O . SER A 1 152 ? 3.462 -1.069 11.751 1.00 97.12 152 SER A O 1
ATOM 1237 N N . ILE A 1 153 ? 1.303 -1.618 12.126 1.00 98.00 153 ILE A N 1
ATOM 1238 C CA . ILE A 1 153 ? 1.423 -3.034 11.753 1.00 98.00 153 ILE A CA 1
ATOM 1239 C C . ILE A 1 153 ? 0.506 -3.295 10.564 1.00 98.00 153 ILE A C 1
ATOM 1241 O O . ILE A 1 153 ? -0.691 -2.992 10.615 1.00 98.00 153 ILE A O 1
ATOM 1245 N N . VAL A 1 154 ? 1.073 -3.867 9.508 1.00 98.19 154 VAL A N 1
ATOM 1246 C CA . VAL A 1 154 ? 0.362 -4.277 8.298 1.00 98.19 154 VAL A CA 1
ATOM 1247 C C . VAL A 1 154 ? 0.502 -5.784 8.123 1.00 98.19 154 VAL A C 1
ATOM 1249 O O . VAL A 1 154 ? 1.600 -6.324 8.231 1.00 98.19 154 VAL A O 1
ATOM 1252 N N . LEU A 1 155 ? -0.617 -6.446 7.846 1.00 98.44 155 LEU A N 1
ATOM 1253 C CA . LEU A 1 155 ? -0.659 -7.816 7.357 1.00 98.44 155 LEU A CA 1
ATOM 1254 C C . LEU A 1 155 ? -0.751 -7.764 5.832 1.00 98.44 155 LEU A C 1
ATOM 1256 O O . LEU A 1 155 ? -1.737 -7.251 5.304 1.00 98.44 155 LEU A O 1
ATOM 1260 N N . ASN A 1 156 ? 0.251 -8.284 5.132 1.00 98.44 156 ASN A N 1
ATOM 1261 C CA . ASN A 1 156 ? 0.159 -8.539 3.700 1.00 98.44 156 ASN A CA 1
ATOM 1262 C C . ASN A 1 156 ? -0.197 -10.012 3.477 1.00 98.44 156 ASN A C 1
ATOM 1264 O O . ASN A 1 156 ? 0.498 -10.894 3.975 1.00 98.44 156 ASN A O 1
ATOM 1268 N N . GLN A 1 157 ? -1.256 -10.278 2.715 1.00 98.50 157 GLN A N 1
ATOM 1269 C CA . GLN A 1 157 ? -1.654 -11.630 2.306 1.00 98.50 157 GLN A CA 1
ATOM 1270 C C . GLN A 1 157 ? -1.400 -11.820 0.807 1.00 98.50 157 GLN A C 1
ATOM 1272 O O . GLN A 1 157 ? -2.326 -11.718 -0.004 1.00 98.50 157 GLN A O 1
ATOM 1277 N N . PRO A 1 158 ? -0.140 -12.025 0.392 1.00 98.38 158 PRO A N 1
ATOM 1278 C CA . PRO A 1 158 ? 0.205 -12.030 -1.014 1.00 98.38 158 PRO A CA 1
ATOM 1279 C C . PRO A 1 158 ? -0.312 -13.261 -1.757 1.00 98.38 158 PRO A C 1
ATOM 1281 O O . PRO A 1 158 ? -0.442 -14.356 -1.203 1.00 98.38 158 PRO A O 1
ATOM 1284 N N . LYS A 1 159 ? -0.525 -13.086 -3.060 1.00 98.56 159 LYS A N 1
ATOM 1285 C CA . LYS A 1 159 ? -0.608 -14.177 -4.031 1.00 98.56 159 LYS A CA 1
ATOM 1286 C C . LYS A 1 159 ? 0.672 -14.193 -4.858 1.00 98.56 159 LYS A C 1
ATOM 1288 O O . LYS A 1 159 ? 0.911 -13.279 -5.646 1.00 98.56 159 LYS A O 1
ATOM 1293 N N . ARG A 1 160 ? 1.470 -15.241 -4.681 1.00 98.31 160 ARG A N 1
ATOM 1294 C CA . ARG A 1 160 ? 2.766 -15.457 -5.330 1.00 98.31 160 ARG A CA 1
ATOM 1295 C C . ARG A 1 160 ? 2.653 -16.488 -6.437 1.00 98.31 160 ARG A C 1
ATOM 1297 O O . ARG A 1 160 ? 1.976 -17.504 -6.263 1.00 98.31 160 ARG A O 1
ATOM 1304 N N . ASP A 1 161 ? 3.317 -16.242 -7.557 1.00 98.19 161 ASP A N 1
ATOM 1305 C CA . ASP A 1 161 ? 3.512 -17.274 -8.573 1.00 98.19 161 ASP A CA 1
ATOM 1306 C C . ASP A 1 161 ? 4.768 -18.124 -8.277 1.00 98.19 161 ASP A C 1
ATOM 1308 O O . ASP A 1 161 ? 5.480 -17.912 -7.294 1.00 98.19 161 ASP A O 1
ATOM 1312 N N . LYS A 1 162 ? 5.034 -19.125 -9.124 1.00 98.00 162 LYS A N 1
ATOM 1313 C CA . LYS A 1 162 ? 6.153 -20.071 -8.956 1.00 98.00 162 LYS A CA 1
ATOM 1314 C C . LYS A 1 162 ? 7.555 -19.454 -9.105 1.00 98.00 162 LYS A C 1
ATOM 1316 O O . LYS A 1 162 ? 8.535 -20.151 -8.866 1.00 98.00 162 LYS A O 1
ATOM 1321 N N . PHE A 1 163 ? 7.657 -18.210 -9.563 1.00 98.12 163 PHE A N 1
ATOM 1322 C CA . PHE A 1 163 ? 8.907 -17.486 -9.792 1.00 98.12 163 PHE A CA 1
ATOM 1323 C C . PHE A 1 163 ? 9.200 -16.448 -8.702 1.00 98.12 163 PHE A C 1
ATOM 1325 O O . PHE A 1 163 ? 10.211 -15.750 -8.788 1.00 98.12 163 PHE A O 1
ATOM 1332 N N . PHE A 1 164 ? 8.348 -16.352 -7.678 1.00 98.25 164 PHE A N 1
ATOM 1333 C CA . PHE A 1 164 ? 8.583 -15.481 -6.535 1.00 98.25 164 PHE A CA 1
ATOM 1334 C C . PHE A 1 164 ? 9.913 -15.801 -5.842 1.00 98.25 164 PHE A C 1
ATOM 1336 O O . PHE A 1 164 ? 10.175 -16.939 -5.453 1.00 98.25 164 PHE A O 1
ATOM 1343 N N . ASP A 1 165 ? 10.722 -14.762 -5.646 1.00 97.50 165 ASP A N 1
ATOM 1344 C CA . ASP A 1 165 ? 11.985 -14.819 -4.919 1.00 97.50 165 ASP A CA 1
ATOM 1345 C C . ASP A 1 165 ? 12.114 -13.562 -4.041 1.00 97.50 165 ASP A C 1
ATOM 1347 O O . ASP A 1 165 ? 12.294 -12.460 -4.575 1.00 97.50 165 ASP A O 1
ATOM 1351 N N . PRO A 1 166 ? 12.048 -13.681 -2.702 1.00 94.81 166 PRO A N 1
ATOM 1352 C CA . PRO A 1 166 ? 12.103 -12.519 -1.821 1.00 94.81 166 PRO A CA 1
ATOM 1353 C C . PRO A 1 166 ? 13.418 -11.734 -1.964 1.00 94.81 166 PRO A C 1
ATOM 1355 O O . PRO A 1 166 ? 13.430 -10.523 -1.764 1.00 94.81 166 PRO A O 1
ATOM 1358 N N . ALA A 1 167 ? 14.518 -12.366 -2.388 1.00 95.81 167 ALA A N 1
ATOM 1359 C CA . ALA A 1 167 ? 15.776 -11.657 -2.622 1.00 95.81 167 ALA A CA 1
ATOM 1360 C C . ALA A 1 167 ? 15.724 -10.721 -3.846 1.00 95.81 167 ALA A C 1
ATOM 1362 O O . ALA A 1 167 ? 16.556 -9.823 -3.967 1.00 95.81 167 ALA A O 1
ATOM 1363 N N . LYS A 1 168 ? 14.757 -10.914 -4.753 1.00 95.75 168 LYS A N 1
ATOM 1364 C CA . LYS A 1 168 ? 14.588 -10.118 -5.981 1.00 95.75 168 LYS A CA 1
ATOM 1365 C C . LYS A 1 168 ? 13.405 -9.154 -5.915 1.00 95.75 168 LYS A C 1
ATOM 1367 O O . LYS A 1 168 ? 13.430 -8.115 -6.568 1.00 95.75 168 LYS A O 1
ATOM 1372 N N . GLU A 1 169 ? 12.383 -9.492 -5.136 1.00 96.00 169 GLU A N 1
ATOM 1373 C CA . GLU A 1 169 ? 11.116 -8.752 -5.069 1.00 96.00 169 GLU A CA 1
ATOM 1374 C C . GLU A 1 169 ? 11.186 -7.510 -4.160 1.00 96.00 169 GLU A C 1
ATOM 1376 O O . GLU A 1 169 ? 10.396 -6.585 -4.329 1.00 96.00 169 GLU A O 1
ATOM 1381 N N . PHE A 1 170 ? 12.151 -7.449 -3.236 1.00 95.12 170 PHE A N 1
ATOM 1382 C CA . PHE A 1 170 ? 12.302 -6.359 -2.258 1.00 95.12 170 PHE A CA 1
ATOM 1383 C C . PHE A 1 170 ? 13.535 -5.476 -2.509 1.00 95.12 170 PHE A C 1
ATOM 1385 O O . PHE A 1 170 ? 14.094 -4.893 -1.583 1.00 95.12 170 PHE A O 1
ATOM 1392 N N . ILE A 1 171 ? 13.974 -5.357 -3.765 1.00 96.88 171 ILE A N 1
ATOM 1393 C CA . ILE A 1 171 ? 15.061 -4.446 -4.152 1.00 96.88 171 ILE A CA 1
ATOM 1394 C C . ILE A 1 171 ? 14.465 -3.064 -4.475 1.00 96.88 171 ILE A C 1
ATOM 1396 O O . ILE A 1 171 ? 13.678 -2.957 -5.423 1.00 96.88 171 ILE A O 1
ATOM 1400 N N . PRO A 1 172 ? 14.826 -1.991 -3.743 1.00 97.44 172 PRO A N 1
ATOM 1401 C CA . PRO A 1 172 ? 14.328 -0.650 -4.031 1.00 97.44 172 PRO A CA 1
ATOM 1402 C C . PRO A 1 172 ? 14.723 -0.161 -5.431 1.00 97.44 172 PRO A C 1
ATOM 1404 O O . PRO A 1 172 ? 15.875 -0.273 -5.852 1.00 97.44 172 PRO A O 1
ATOM 1407 N N . GLN A 1 173 ? 13.775 0.446 -6.145 1.00 96.38 173 GLN A N 1
ATOM 1408 C CA . GLN A 1 173 ? 14.000 1.092 -7.437 1.00 96.38 173 GLN A CA 1
ATOM 1409 C C . GLN A 1 173 ? 13.820 2.606 -7.331 1.00 96.38 173 GLN A C 1
ATOM 1411 O O . GLN A 1 173 ? 12.825 3.092 -6.791 1.00 96.38 173 GLN A O 1
ATOM 1416 N N . LYS A 1 174 ? 14.766 3.361 -7.899 1.00 94.38 174 LYS A N 1
ATOM 1417 C CA . LYS A 1 174 ? 14.688 4.825 -7.996 1.00 94.38 174 LYS A CA 1
ATOM 1418 C C . LYS A 1 174 ? 13.665 5.276 -9.035 1.00 94.38 174 LYS A C 1
ATOM 1420 O O . LYS A 1 174 ? 13.467 4.628 -10.066 1.00 94.38 174 LYS A O 1
ATOM 1425 N N . LEU A 1 175 ? 13.117 6.472 -8.839 1.00 91.50 175 LEU A N 1
ATOM 1426 C CA . LEU A 1 175 ? 12.284 7.164 -9.824 1.00 91.50 175 LEU A CA 1
ATOM 1427 C C . LEU A 1 175 ? 13.111 7.781 -10.979 1.00 91.50 175 LEU A C 1
ATOM 1429 O O . LEU A 1 175 ? 13.102 8.990 -11.187 1.00 91.50 175 LEU A O 1
ATOM 1433 N N . ASN A 1 176 ? 13.840 6.965 -11.744 1.00 90.31 176 ASN A N 1
ATOM 1434 C CA . ASN A 1 176 ? 14.758 7.439 -12.795 1.00 90.31 176 ASN A CA 1
ATOM 1435 C C . ASN A 1 176 ? 14.278 7.174 -14.237 1.00 90.31 176 ASN A C 1
ATOM 1437 O O . ASN A 1 176 ? 14.849 7.705 -15.189 1.00 90.31 176 ASN A O 1
ATOM 1441 N N . LYS A 1 177 ? 13.206 6.394 -14.427 1.00 93.50 177 LYS A N 1
ATOM 1442 C CA . LYS A 1 177 ? 12.608 6.167 -15.754 1.00 93.50 177 LYS A CA 1
ATOM 1443 C C . LYS A 1 177 ? 11.672 7.319 -16.117 1.00 93.50 177 LYS A C 1
ATOM 1445 O O . LYS A 1 177 ? 10.801 7.686 -15.332 1.00 93.50 177 LYS A O 1
ATOM 1450 N N . ILE A 1 178 ? 11.776 7.835 -17.345 1.00 95.81 178 ILE A N 1
ATOM 1451 C CA . ILE A 1 178 ? 10.950 8.959 -17.835 1.00 95.81 178 ILE A CA 1
ATOM 1452 C C . ILE A 1 178 ? 9.447 8.677 -17.684 1.00 95.81 178 ILE A C 1
ATOM 1454 O O . ILE A 1 178 ? 8.692 9.571 -17.303 1.00 95.81 178 ILE A O 1
ATOM 1458 N N . SER A 1 179 ? 9.002 7.449 -17.967 1.00 95.19 179 SER A N 1
ATOM 1459 C CA . SER A 1 179 ? 7.600 7.043 -17.810 1.00 95.19 179 SER A CA 1
ATOM 1460 C C . SER A 1 179 ? 7.135 7.113 -16.353 1.00 95.19 179 SER A C 1
ATOM 1462 O O . SER A 1 179 ? 6.062 7.650 -16.089 1.00 95.19 179 SER A O 1
ATOM 1464 N N . LEU A 1 180 ? 7.961 6.657 -15.407 1.00 94.94 180 LEU A N 1
ATOM 1465 C CA . LEU A 1 180 ? 7.674 6.722 -13.971 1.00 94.94 180 LEU A CA 1
ATOM 1466 C C . LEU A 1 180 ? 7.657 8.158 -13.456 1.00 94.94 180 LEU A C 1
ATOM 1468 O O . LEU A 1 180 ? 6.748 8.532 -12.724 1.00 94.94 180 LEU A O 1
ATOM 1472 N N . ILE A 1 181 ? 8.611 8.987 -13.881 1.00 96.06 181 ILE A N 1
ATOM 1473 C CA . ILE A 1 181 ? 8.655 10.406 -13.506 1.00 96.06 181 ILE A CA 1
ATOM 1474 C C . ILE A 1 181 ? 7.393 11.127 -13.999 1.00 96.06 181 ILE A C 1
ATOM 1476 O O . ILE A 1 181 ? 6.796 11.906 -13.257 1.00 96.06 181 ILE A O 1
ATOM 1480 N N . LYS A 1 182 ? 6.966 10.868 -15.243 1.00 96.88 182 LYS A N 1
ATOM 1481 C CA . LYS A 1 182 ? 5.728 11.437 -15.798 1.00 96.88 182 LYS A CA 1
ATOM 1482 C C . LYS A 1 182 ? 4.495 10.969 -15.025 1.00 96.88 182 LYS A C 1
ATOM 1484 O O . LYS A 1 182 ? 3.661 11.804 -14.694 1.00 96.88 182 LYS A O 1
ATOM 1489 N N . ALA A 1 183 ? 4.415 9.677 -14.708 1.00 96.50 183 ALA A N 1
ATOM 1490 C CA . ALA A 1 183 ? 3.345 9.108 -13.896 1.00 96.50 183 ALA A CA 1
ATOM 1491 C C . ALA A 1 183 ? 3.291 9.754 -12.501 1.00 96.50 183 ALA A C 1
ATOM 1493 O O . ALA A 1 183 ? 2.274 10.323 -12.133 1.00 96.50 183 ALA A O 1
ATOM 1494 N N . ARG A 1 184 ? 4.408 9.802 -11.765 1.00 96.62 184 ARG A N 1
ATOM 1495 C CA . ARG A 1 184 ? 4.500 10.430 -10.432 1.00 96.62 184 ARG A CA 1
ATOM 1496 C C . ARG A 1 184 ? 4.069 11.900 -10.406 1.00 96.62 184 ARG A C 1
ATOM 1498 O O . ARG A 1 184 ? 3.567 12.374 -9.385 1.00 96.62 184 ARG A O 1
ATOM 1505 N N . LYS A 1 185 ? 4.318 12.630 -11.498 1.00 96.31 185 LYS A N 1
ATOM 1506 C CA . LYS A 1 185 ? 3.967 14.050 -11.660 1.00 96.31 185 LYS A CA 1
ATOM 1507 C C . LYS A 1 185 ? 2.522 14.274 -12.111 1.00 96.31 185 LYS A C 1
ATOM 1509 O O . LYS A 1 185 ? 2.083 15.423 -12.114 1.00 96.31 185 LYS A O 1
ATOM 1514 N N . SER A 1 186 ? 1.787 13.232 -12.508 1.00 96.06 186 SER A N 1
ATOM 1515 C CA . SER A 1 186 ? 0.372 13.383 -12.844 1.00 96.06 186 SER A CA 1
ATOM 1516 C C . SER A 1 186 ? -0.442 13.730 -11.600 1.00 96.06 186 SER A C 1
ATOM 1518 O O . SER A 1 186 ? -0.032 13.446 -10.469 1.00 96.06 186 SER A O 1
ATOM 1520 N N . LEU A 1 187 ? -1.619 14.322 -11.819 1.00 94.75 187 LEU A N 1
ATOM 1521 C CA . LEU A 1 187 ? -2.566 14.601 -10.744 1.00 94.75 187 LEU A CA 1
ATOM 1522 C C . LEU A 1 187 ? -2.907 13.292 -10.010 1.00 94.75 187 LEU A C 1
ATOM 1524 O O . LEU A 1 187 ? -3.385 12.361 -10.662 1.00 94.75 187 LEU A O 1
ATOM 1528 N N . PRO A 1 188 ? -2.636 13.195 -8.697 1.00 96.12 188 PRO A N 1
ATOM 1529 C CA . PRO A 1 188 ? -2.932 11.992 -7.939 1.00 96.12 188 PRO A CA 1
ATOM 1530 C C . PRO A 1 188 ? -4.431 11.798 -7.730 1.00 96.12 188 PRO A C 1
ATOM 1532 O O . PRO A 1 188 ? -5.181 12.742 -7.465 1.00 96.12 188 PRO A O 1
ATOM 1535 N N . VAL A 1 189 ? -4.832 10.533 -7.747 1.00 96.81 189 VAL A N 1
ATOM 1536 C CA . VAL A 1 189 ? -6.124 10.080 -7.242 1.00 96.81 189 VAL A CA 1
ATOM 1537 C C . VAL A 1 189 ? -5.962 9.692 -5.779 1.00 96.81 189 VAL A C 1
ATOM 1539 O O . VAL A 1 189 ? -5.157 8.824 -5.441 1.00 96.81 189 VAL A O 1
ATOM 1542 N N . TYR A 1 190 ? -6.746 10.303 -4.902 1.00 97.12 190 TYR A N 1
ATOM 1543 C CA . TYR A 1 190 ? -6.705 10.029 -3.473 1.00 97.12 190 TYR A CA 1
ATOM 1544 C C . TYR A 1 190 ? -7.818 9.077 -3.051 1.00 97.12 190 TYR A C 1
ATOM 1546 O O . TYR A 1 190 ? -8.968 9.216 -3.473 1.00 97.12 190 TYR A O 1
ATOM 1554 N N . TRP A 1 191 ? -7.474 8.154 -2.158 1.00 97.44 191 TRP A N 1
ATOM 1555 C CA . TRP A 1 191 ? -8.385 7.178 -1.575 1.00 97.44 191 TRP A CA 1
ATOM 1556 C C . TRP A 1 191 ? -8.414 7.366 -0.066 1.00 97.44 191 TRP A C 1
ATOM 1558 O O . TRP A 1 191 ? -7.378 7.304 0.601 1.00 97.44 191 TRP A O 1
ATOM 1568 N N . ILE A 1 192 ? -9.607 7.629 0.459 1.00 96.06 192 ILE A N 1
ATOM 1569 C CA . ILE A 1 192 ? -9.842 7.890 1.880 1.00 96.06 192 ILE A CA 1
ATOM 1570 C C . ILE A 1 192 ? -11.050 7.102 2.369 1.00 96.06 192 ILE A C 1
ATOM 1572 O O . ILE A 1 192 ? -11.911 6.714 1.581 1.00 96.06 192 ILE A O 1
ATOM 1576 N N . TYR A 1 193 ? -11.152 6.929 3.681 1.00 94.50 193 TYR A N 1
ATOM 1577 C CA . TYR A 1 193 ? -12.364 6.439 4.323 1.00 94.50 193 TYR A CA 1
ATOM 1578 C C . TYR A 1 193 ? -13.057 7.596 5.041 1.00 94.50 193 TYR A C 1
ATOM 1580 O O . TYR A 1 193 ? -12.502 8.176 5.971 1.00 94.50 193 TYR A O 1
ATOM 1588 N N . GLU A 1 194 ? -14.264 7.952 4.611 1.00 93.38 194 GLU A N 1
ATOM 1589 C CA . GLU A 1 194 ? -15.049 9.034 5.211 1.00 93.38 194 GLU A CA 1
ATOM 1590 C C . GLU A 1 194 ? -16.535 8.663 5.144 1.00 93.38 194 GLU A C 1
ATOM 1592 O O . GLU A 1 194 ? -17.008 8.154 4.128 1.00 93.38 194 GLU A O 1
ATOM 1597 N N . ASN A 1 195 ? -17.293 8.935 6.210 1.00 93.00 195 ASN A N 1
ATOM 1598 C CA . ASN A 1 195 ? -18.727 8.621 6.307 1.00 93.00 195 ASN A CA 1
ATOM 1599 C C . ASN A 1 195 ? -19.041 7.139 6.024 1.00 93.00 195 ASN A C 1
ATOM 1601 O O . ASN A 1 195 ? -19.955 6.825 5.262 1.00 93.00 195 ASN A O 1
ATOM 1605 N N . ASN A 1 196 ? -18.254 6.238 6.619 1.00 92.88 196 ASN A N 1
ATOM 1606 C CA . ASN A 1 196 ? -18.379 4.783 6.473 1.00 92.88 196 ASN A CA 1
ATOM 1607 C C . ASN A 1 196 ? -18.279 4.258 5.033 1.00 92.88 196 ASN A C 1
ATOM 1609 O O . ASN A 1 196 ? -18.839 3.212 4.711 1.00 92.88 196 ASN A O 1
ATOM 1613 N N . LYS A 1 197 ? -17.592 4.989 4.151 1.00 95.25 197 LYS A N 1
ATOM 1614 C CA . LYS A 1 197 ? -17.387 4.593 2.758 1.00 95.25 197 LYS A CA 1
ATOM 1615 C C . LYS A 1 197 ? -15.973 4.927 2.311 1.00 95.25 197 LYS A C 1
ATOM 1617 O O . LYS A 1 197 ? -15.411 5.955 2.696 1.00 95.25 197 LYS A O 1
ATOM 1622 N N . ILE A 1 198 ? -15.434 4.078 1.443 1.00 95.94 198 ILE A N 1
ATOM 1623 C CA . ILE A 1 198 ? -14.249 4.413 0.659 1.00 95.94 198 ILE A CA 1
ATOM 1624 C C . ILE A 1 198 ? -14.656 5.493 -0.344 1.00 95.94 198 ILE A C 1
ATOM 1626 O O . ILE A 1 198 ? -15.643 5.347 -1.067 1.00 95.94 198 ILE A O 1
ATOM 1630 N N . LYS A 1 199 ? -13.910 6.595 -0.369 1.00 95.12 199 LYS A N 1
ATOM 1631 C CA . LYS A 1 199 ? -14.094 7.689 -1.319 1.00 95.12 199 LYS A CA 1
ATOM 1632 C C . LYS A 1 199 ? -12.850 7.846 -2.171 1.00 95.12 199 LYS A C 1
ATOM 1634 O O . LYS A 1 199 ? -11.731 7.860 -1.660 1.00 95.12 199 LYS A O 1
ATOM 1639 N N . ARG A 1 200 ? -13.092 8.038 -3.462 1.00 94.38 200 ARG A N 1
ATOM 1640 C CA . ARG A 1 200 ? -12.106 8.407 -4.469 1.00 94.38 200 ARG A CA 1
ATOM 1641 C C . ARG A 1 200 ? -12.248 9.901 -4.756 1.00 94.38 200 ARG A C 1
ATOM 1643 O O . ARG A 1 200 ? -13.339 10.345 -5.113 1.00 94.38 200 ARG A O 1
ATOM 1650 N N . VAL A 1 201 ? -11.183 10.678 -4.578 1.00 94.06 201 VAL A N 1
ATOM 1651 C CA . VAL A 1 201 ? -11.194 12.140 -4.759 1.00 94.06 201 VAL A CA 1
ATOM 1652 C C . VAL A 1 201 ? -9.968 12.615 -5.540 1.00 94.06 201 VAL A C 1
ATOM 1654 O O . VAL A 1 201 ? -8.905 12.011 -5.460 1.00 94.06 201 VAL A O 1
ATOM 1657 N N . CYS A 1 202 ? -10.101 13.709 -6.291 1.00 90.38 202 CYS A N 1
ATOM 1658 C CA . CYS A 1 202 ? -9.023 14.264 -7.129 1.00 90.38 202 CYS A CA 1
ATOM 1659 C C . CYS A 1 202 ? -8.348 15.497 -6.500 1.00 90.38 202 CYS A C 1
ATOM 1661 O O . CYS A 1 202 ? -7.826 16.354 -7.207 1.00 90.38 202 CYS A O 1
ATOM 1663 N N . PHE A 1 203 ? -8.415 15.627 -5.174 1.00 87.56 203 PHE A N 1
ATOM 1664 C CA . PHE A 1 203 ? -7.797 16.707 -4.408 1.00 87.56 203 PHE A CA 1
ATOM 1665 C C . PHE A 1 203 ? -7.171 16.142 -3.137 1.00 87.56 203 PHE A C 1
ATOM 1667 O O . PHE A 1 203 ? -7.650 15.144 -2.596 1.00 87.56 203 PHE A O 1
ATOM 1674 N N . ASN A 1 204 ? -6.129 16.800 -2.637 1.00 86.69 204 ASN A N 1
ATOM 1675 C CA . ASN A 1 204 ? -5.459 16.378 -1.419 1.00 86.69 204 ASN A CA 1
ATOM 1676 C C . ASN A 1 204 ? -6.398 16.542 -0.203 1.00 86.69 204 ASN A C 1
ATOM 1678 O O . ASN A 1 204 ? -6.784 17.667 0.130 1.00 86.69 204 ASN A O 1
ATOM 1682 N N . PRO A 1 205 ? -6.774 15.454 0.494 1.00 80.19 205 PRO A N 1
ATOM 1683 C CA . PRO A 1 205 ? -7.724 15.525 1.602 1.00 80.19 205 PRO A CA 1
ATOM 1684 C C . PRO A 1 205 ? -7.166 16.272 2.822 1.00 80.19 205 PRO A C 1
ATOM 1686 O O . PRO A 1 205 ? -7.943 16.796 3.621 1.00 80.19 205 PRO A O 1
ATOM 1689 N N . LEU A 1 206 ? -5.838 16.358 2.966 1.00 77.56 206 LEU A N 1
ATOM 1690 C CA . LEU A 1 206 ? -5.209 17.094 4.064 1.00 77.56 206 LEU A CA 1
ATOM 1691 C C . LEU A 1 206 ? -5.337 18.613 3.885 1.00 77.56 206 LEU A C 1
ATOM 1693 O O . LEU A 1 206 ? -5.550 19.325 4.861 1.00 77.56 206 LEU A O 1
ATOM 1697 N N . GLU A 1 207 ? -5.313 19.110 2.646 1.00 72.94 207 GLU A N 1
ATOM 1698 C CA . GLU A 1 207 ? -5.492 20.540 2.349 1.00 72.94 207 GLU A CA 1
ATOM 1699 C C . GLU A 1 207 ? -6.917 21.026 2.657 1.00 72.94 207 GLU A C 1
ATOM 1701 O O . GLU A 1 207 ? -7.118 22.181 3.034 1.00 72.94 207 GLU A O 1
ATOM 1706 N N . ARG A 1 208 ? -7.919 20.138 2.566 1.00 59.56 208 ARG A N 1
ATOM 1707 C CA . ARG A 1 208 ? -9.310 20.454 2.931 1.00 59.56 208 ARG A CA 1
ATOM 1708 C C . ARG A 1 208 ? -9.466 20.721 4.430 1.00 59.56 208 ARG A C 1
ATOM 1710 O O . ARG A 1 208 ? -10.194 21.641 4.785 1.00 59.56 208 ARG A O 1
ATOM 1717 N N . LYS A 1 209 ? -8.777 19.961 5.294 1.00 56.12 209 LYS A N 1
ATOM 1718 C CA . LYS A 1 209 ? -8.855 20.145 6.756 1.00 56.12 209 LYS A CA 1
ATOM 1719 C C . LYS A 1 209 ? -8.301 21.500 7.198 1.00 56.12 209 LYS A C 1
ATOM 1721 O O . LYS A 1 209 ? -8.867 22.108 8.097 1.00 56.12 209 LYS A O 1
ATOM 1726 N N . VAL A 1 210 ? -7.251 21.991 6.535 1.00 52.25 210 VAL A N 1
ATOM 1727 C CA . VAL A 1 210 ? -6.639 23.296 6.842 1.00 52.25 210 VAL A CA 1
ATOM 1728 C C . VAL A 1 210 ? -7.594 24.449 6.527 1.00 52.25 210 VAL A C 1
ATOM 1730 O O . VAL A 1 210 ? -7.683 25.389 7.303 1.00 52.25 210 VAL A O 1
ATOM 1733 N N . LYS A 1 211 ? -8.365 24.371 5.434 1.00 47.41 211 LYS A N 1
ATOM 1734 C CA . LYS A 1 211 ? -9.303 25.441 5.045 1.00 47.41 211 LYS A CA 1
ATOM 1735 C C . LYS A 1 211 ? -10.575 25.518 5.890 1.00 47.41 211 LYS A C 1
ATOM 1737 O O . LYS A 1 211 ? -11.216 26.554 5.888 1.00 47.41 211 LYS A O 1
ATOM 1742 N N . THR A 1 212 ? -10.954 24.446 6.583 1.00 48.19 212 THR A N 1
ATOM 1743 C CA . THR A 1 212 ? -12.123 24.431 7.485 1.00 48.19 212 THR A CA 1
ATOM 1744 C C . THR A 1 212 ? -11.807 24.886 8.912 1.00 48.19 212 THR A C 1
ATOM 1746 O O . THR A 1 212 ? -12.706 24.919 9.742 1.00 48.19 212 THR A O 1
ATOM 1749 N N . LEU A 1 213 ? -10.537 25.177 9.210 1.00 44.72 213 LEU A N 1
ATOM 1750 C CA . LEU A 1 213 ? -10.056 25.622 10.523 1.00 44.72 213 LEU A CA 1
ATOM 1751 C C . LEU A 1 213 ? -9.862 27.150 10.611 1.00 44.72 213 LEU A C 1
ATOM 1753 O O . LEU A 1 213 ? -9.306 27.619 11.601 1.00 44.72 213 LEU A O 1
ATOM 1757 N N . PHE A 1 214 ? -10.316 27.906 9.604 1.00 39.28 214 PHE A N 1
ATOM 1758 C CA . PHE A 1 214 ? -10.307 29.371 9.568 1.00 39.28 214 PHE A CA 1
ATOM 1759 C C . PHE A 1 214 ? -11.720 29.916 9.377 1.00 39.28 214 PHE A C 1
ATOM 1761 O O . PHE A 1 214 ? -12.455 29.335 8.544 1.00 39.28 214 PHE A O 1
#

Sequence (214 aa):
MYRLSKSRRLLGLLRLKIKNSCFLKVNKFLLVFINFLKGVSTMELRFFPINVFRETPKVTFFDAGIDTSNGSDVVIHSGEAISPPDDLKDEQYYVHNHQIDHNLVITGERKFVLINPSWDEPHHVIYLNRRMGALEIPVGTYHRSISGKEGSIVLNQPKRDKFFDPAKEFIPQKLNKISLIKARKSLPVYWIYENNKIKRVCFNPLERKVKTLF

Radius of gyration: 21.88 Å; chains: 1; bounding box: 44×49×89 Å

Secondary structure (DSSP, 8-state):
-----TTSSSSSSS------S--TTTHHHHHHHHHHHTT-B-----EE--EEEEEETTEEEEE---TT----EEEEESSS-EESPPBTTB-EEEE-SSEEEEEEEEEEEEEEEEE-TTBSS-EEEEEE-GGG-EEEE-TT-EEEEEEEEEEEEEEE--EE-TT--HHHHT--EES-SHHHHHHHHSPPEEEEEETTEEEEESS-HHHHHHHTT-